Protein AF-A0A3B3QKC6-F1 (afdb_monomer_lite)

Secondary structure (DSSP, 8-state):
-HHHHHTTTS-HHHHHHHHHHH--S----TTSHHHHHHHHHHHHHS-S---------S--------HHHHHHHHHHHS---TTPPPPPHHHHHHHHHHHHHHHHHHHHHHHHHHHHHHHHHT--SSPPPHHHHHHHHHHTT--SSPPPHHHHHHH---SS-THHHHT-HHHHHHHHT---TTEEEEEETTTEEEEEESS--

Foldseek 3Di:
DVLCVLCVPPDPVLSVLLCVQPDPPPDCPVPCNVVNVVSVVVSVVPPDDDDDDDDDDDDPPPPPQPLVNLLVQLCVVFPQDLLGDRDDQVVLCVRRNPVNSVVSVVVSLVVNLVVNLVVLLPDAQDQDDLVRSVVVCVVSVDPPSHHDSVVSSVPHDHPDDPVCVCVPPVVVCCVVPVPVPQWDWDQDPPPGIDIHGNDDD

pLDDT: mean 76.3, std 16.09, range [30.81, 93.69]

Sequence (201 aa):
QAFETATRHLSHMDRSVVADYLSPSTSTKSGNVIRARMLLSLIAGESSGSGEPAPRTSGAECPQMDERAAYDLFIKSFPVAINGRCPGKLVRTELVGIAYERLCYDHWRSDQKTLRMKHVIHFGRRLPTEHRVHAWMEKEGWTSNCPDVQQILRQWRPSGSVDTAVDCSVIKKLLQYQRWMGLIIVEIEGKGRGVKTTRKF

Radius of gyration: 32.41 Å; chains: 1; bounding box: 74×48×94 Å

Structure (mmCIF, N/CA/C/O backbone):
data_AF-A0A3B3QKC6-F1
#
_entry.id   AF-A0A3B3QKC6-F1
#
loop_
_atom_site.group_PDB
_atom_site.id
_atom_site.type_symbol
_atom_site.label_atom_id
_atom_site.label_alt_id
_atom_site.label_comp_id
_atom_site.label_asym_id
_atom_site.label_entity_id
_atom_site.label_seq_id
_atom_site.pdbx_PDB_ins_code
_atom_site.Cartn_x
_atom_site.Cartn_y
_atom_site.Cartn_z
_atom_site.occupancy
_atom_site.B_iso_or_equiv
_atom_site.auth_seq_id
_atom_site.auth_comp_id
_atom_site.auth_asym_id
_atom_site.auth_atom_id
_atom_site.pdbx_PDB_model_num
ATOM 1 N N . GLN A 1 1 ? 14.202 -23.143 -43.280 1.00 46.81 1 GLN A N 1
ATOM 2 C CA . GLN A 1 1 ? 15.117 -22.162 -43.907 1.00 46.81 1 GLN A CA 1
ATOM 3 C C . GLN A 1 1 ? 14.771 -20.699 -43.597 1.00 46.81 1 GLN A C 1
ATOM 5 O O . GLN A 1 1 ? 15.699 -19.945 -43.359 1.00 46.81 1 GLN A O 1
ATOM 10 N N . ALA A 1 2 ? 13.498 -20.276 -43.512 1.00 56.47 2 ALA A N 1
ATOM 11 C CA . ALA A 1 2 ? 13.161 -18.876 -43.182 1.00 56.47 2 ALA A CA 1
ATOM 12 C C . ALA A 1 2 ? 13.575 -18.432 -41.756 1.00 56.47 2 ALA A C 1
ATOM 14 O O . ALA A 1 2 ? 14.089 -17.332 -41.578 1.00 56.47 2 ALA A O 1
ATOM 15 N N . PHE A 1 3 ? 13.423 -19.309 -40.754 1.00 58.56 3 PHE A N 1
ATOM 16 C CA . PHE A 1 3 ? 13.780 -19.020 -39.356 1.00 58.56 3 PHE A CA 1
ATOM 17 C C . PHE A 1 3 ? 15.283 -18.769 -39.146 1.00 58.56 3 PHE A C 1
ATOM 19 O O . PHE A 1 3 ? 15.665 -17.862 -38.414 1.00 58.56 3 PHE A O 1
ATOM 26 N N . GLU A 1 4 ? 16.149 -19.533 -39.820 1.00 59.38 4 GLU A N 1
ATOM 27 C CA . GLU A 1 4 ? 17.605 -19.376 -39.699 1.00 59.38 4 GLU A CA 1
ATOM 28 C C . GLU A 1 4 ? 18.114 -18.075 -40.318 1.00 59.38 4 GLU A C 1
ATOM 30 O O . GLU A 1 4 ? 19.067 -17.498 -39.807 1.00 59.38 4 GLU A O 1
ATOM 35 N N . THR A 1 5 ? 17.481 -17.589 -41.390 1.00 58.91 5 THR A N 1
ATOM 36 C CA . THR A 1 5 ? 17.822 -16.298 -42.007 1.00 58.91 5 THR A CA 1
ATOM 37 C C . THR A 1 5 ? 17.364 -15.128 -41.137 1.00 58.91 5 THR A C 1
ATOM 39 O O . THR A 1 5 ? 18.120 -14.178 -40.953 1.00 58.91 5 THR A O 1
ATOM 42 N N . ALA A 1 6 ? 16.170 -15.228 -40.547 1.00 59.16 6 ALA A N 1
ATOM 43 C CA . ALA A 1 6 ? 15.557 -14.174 -39.739 1.00 59.16 6 ALA A CA 1
ATOM 44 C C . ALA A 1 6 ? 16.152 -14.037 -38.323 1.00 59.16 6 ALA A C 1
ATOM 46 O O . ALA A 1 6 ? 15.877 -13.067 -37.632 1.00 59.16 6 ALA A O 1
ATOM 47 N N . THR A 1 7 ? 16.966 -14.999 -37.876 1.00 62.59 7 THR A N 1
ATOM 48 C CA . THR A 1 7 ? 17.533 -15.039 -36.514 1.00 62.59 7 THR A CA 1
ATOM 49 C C . THR A 1 7 ? 19.062 -14.939 -36.491 1.00 62.59 7 THR A C 1
ATOM 51 O O . THR A 1 7 ? 19.681 -15.123 -35.440 1.00 62.59 7 THR A O 1
ATOM 54 N N . ARG A 1 8 ? 19.708 -14.633 -37.630 1.00 65.94 8 ARG A N 1
ATOM 55 C CA . ARG A 1 8 ? 21.181 -14.538 -37.729 1.00 65.94 8 ARG A CA 1
ATOM 56 C C . ARG A 1 8 ? 21.782 -13.491 -36.792 1.00 65.94 8 ARG A C 1
ATOM 58 O O . ARG A 1 8 ? 22.882 -13.710 -36.292 1.00 65.94 8 ARG A O 1
ATOM 65 N N . HIS A 1 9 ? 21.059 -12.399 -36.548 1.00 66.94 9 HIS A N 1
ATOM 66 C CA . HIS A 1 9 ? 21.466 -11.309 -35.657 1.00 66.94 9 HIS A CA 1
ATOM 67 C C . HIS A 1 9 ? 21.284 -11.647 -34.163 1.00 66.94 9 HIS A C 1
ATOM 69 O O . HIS A 1 9 ? 21.818 -10.946 -33.308 1.00 66.94 9 HIS A O 1
ATOM 75 N N . LEU A 1 10 ? 20.565 -12.727 -33.828 1.00 75.25 10 LEU A N 1
ATOM 76 C CA . LEU A 1 10 ? 20.353 -13.164 -32.447 1.00 75.25 10 LEU A CA 1
ATOM 77 C C . LEU A 1 10 ? 21.497 -14.048 -31.944 1.00 75.25 10 LEU A C 1
ATOM 79 O O . LEU A 1 10 ? 22.089 -14.831 -32.699 1.00 75.25 10 LEU A O 1
ATOM 83 N N . SER A 1 11 ? 21.767 -13.977 -30.638 1.00 79.19 11 SER A N 1
ATOM 84 C CA . SER A 1 11 ? 22.729 -14.860 -29.974 1.00 79.19 11 SER A CA 1
ATOM 85 C C . SER A 1 11 ? 22.273 -16.325 -30.031 1.00 79.19 11 SER A C 1
ATOM 87 O O . SER A 1 11 ? 21.082 -16.619 -30.145 1.00 79.19 11 SER A O 1
ATOM 89 N N . HIS A 1 12 ? 23.212 -17.271 -29.920 1.00 73.69 12 HIS A N 1
ATOM 90 C CA . HIS A 1 12 ? 22.884 -18.705 -29.882 1.00 73.69 12 HIS A CA 1
ATOM 91 C C . HIS A 1 12 ? 21.889 -19.039 -28.753 1.00 73.69 12 HIS A C 1
ATOM 93 O O . HIS A 1 12 ? 21.007 -19.880 -28.921 1.00 73.69 12 HIS A O 1
ATOM 99 N N . MET A 1 13 ? 21.987 -18.338 -27.618 1.00 75.69 13 MET A N 1
ATOM 100 C CA . MET A 1 13 ? 21.064 -18.497 -26.492 1.00 75.69 13 MET A CA 1
ATOM 101 C C . MET A 1 13 ? 19.656 -17.987 -26.822 1.00 75.69 13 MET A C 1
ATOM 103 O O . MET A 1 13 ? 18.681 -18.669 -26.523 1.00 75.69 13 MET A O 1
ATOM 107 N N . ASP A 1 14 ? 19.532 -16.832 -27.477 1.00 75.94 14 ASP A N 1
ATOM 108 C CA . ASP A 1 14 ? 18.232 -16.264 -27.866 1.00 75.94 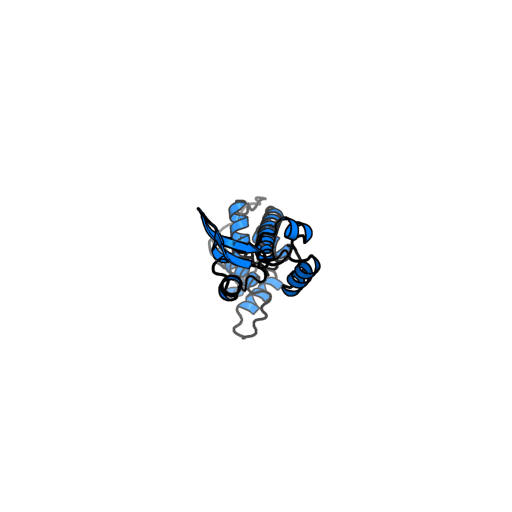14 ASP A CA 1
ATOM 109 C C . ASP A 1 14 ? 17.536 -17.101 -28.942 1.00 75.94 14 ASP A C 1
ATOM 111 O O . ASP A 1 14 ? 16.326 -17.317 -28.876 1.00 75.94 14 ASP A O 1
ATOM 115 N N . ARG A 1 15 ? 18.304 -17.658 -29.886 1.00 77.94 15 ARG A N 1
ATOM 116 C CA . ARG A 1 15 ? 17.783 -18.611 -30.876 1.00 77.94 15 ARG A CA 1
ATOM 117 C C . ARG A 1 15 ? 17.224 -19.865 -30.219 1.00 77.94 15 ARG A C 1
ATOM 119 O O . ARG A 1 15 ? 16.139 -20.296 -30.595 1.00 77.94 15 ARG A O 1
ATOM 126 N N . SER A 1 16 ? 17.920 -20.405 -29.216 1.00 78.00 16 SER A N 1
ATOM 127 C CA . SER A 1 16 ? 17.435 -21.548 -28.432 1.00 78.00 16 SER A CA 1
ATOM 128 C C . SER A 1 16 ? 16.136 -21.212 -27.699 1.00 78.00 16 SER A C 1
ATOM 130 O O . SER A 1 16 ? 15.202 -22.001 -27.732 1.00 78.00 16 SER A O 1
ATOM 132 N N . VAL A 1 17 ? 16.038 -20.022 -27.097 1.00 79.75 17 VAL A N 1
ATOM 133 C CA . VAL A 1 17 ? 14.831 -19.577 -26.377 1.00 79.75 17 VAL A CA 1
ATOM 134 C C . VAL A 1 17 ? 13.621 -19.456 -27.307 1.00 79.75 17 VAL A C 1
ATOM 136 O O . VAL A 1 17 ? 12.519 -19.855 -26.934 1.00 79.75 17 VAL A O 1
ATOM 139 N N . VAL A 1 18 ? 13.807 -18.925 -28.517 1.00 76.88 18 VAL A N 1
ATOM 140 C CA . VAL A 1 18 ? 12.725 -18.821 -29.508 1.00 76.88 18 VAL A CA 1
ATOM 141 C C . VAL A 1 18 ? 12.376 -20.193 -30.094 1.00 76.88 18 VAL A C 1
ATOM 143 O O . VAL A 1 18 ? 11.198 -20.496 -30.261 1.00 76.88 18 VAL A O 1
ATOM 146 N N . ALA A 1 19 ? 13.365 -21.049 -30.358 1.00 76.31 19 ALA A N 1
ATOM 147 C CA . ALA A 1 19 ? 13.142 -22.402 -30.868 1.00 76.31 19 ALA A CA 1
ATOM 148 C C . ALA A 1 19 ? 12.393 -23.290 -29.860 1.00 76.31 19 ALA A C 1
ATOM 150 O O . ALA A 1 19 ? 11.457 -23.994 -30.241 1.00 76.31 19 ALA A O 1
ATOM 151 N N . ASP A 1 20 ? 12.743 -23.205 -28.575 1.00 76.12 20 ASP A N 1
ATOM 152 C CA . ASP A 1 20 ? 12.049 -23.908 -27.491 1.00 76.12 20 ASP A CA 1
ATOM 153 C C . ASP A 1 20 ? 10.598 -23.422 -27.347 1.00 76.12 20 ASP A C 1
ATOM 155 O O . ASP A 1 20 ? 9.706 -24.214 -27.055 1.00 76.12 20 ASP A O 1
ATOM 159 N N . TYR A 1 21 ? 10.346 -22.130 -27.586 1.00 77.12 21 TYR A N 1
ATOM 160 C CA . TYR A 1 21 ? 9.004 -21.543 -27.548 1.00 77.12 21 TYR A CA 1
ATOM 161 C C . TYR A 1 21 ? 8.129 -21.933 -28.751 1.00 77.12 21 TYR A C 1
ATOM 163 O O . TYR A 1 21 ? 6.916 -22.068 -28.603 1.00 77.12 21 TYR A O 1
ATOM 171 N N . LEU A 1 22 ? 8.724 -22.116 -29.934 1.00 75.62 22 LEU A N 1
ATOM 172 C CA . LEU A 1 22 ? 8.020 -22.489 -31.169 1.00 75.62 22 LEU A CA 1
ATOM 173 C C . LEU A 1 22 ? 7.895 -24.008 -31.376 1.00 75.62 22 LEU A C 1
ATOM 175 O O . LEU A 1 22 ? 7.186 -24.445 -32.285 1.00 75.62 22 LEU A O 1
ATOM 179 N N . SER A 1 23 ? 8.586 -24.818 -30.572 1.00 75.38 23 SER A N 1
ATOM 180 C CA . SER A 1 23 ? 8.553 -26.274 -30.700 1.00 75.38 23 SER A CA 1
ATOM 181 C C . SER A 1 23 ? 7.195 -26.840 -30.241 1.00 75.38 23 SER A C 1
ATOM 183 O O . SER A 1 23 ? 6.754 -26.526 -29.137 1.00 75.38 23 SER A O 1
ATOM 185 N N . PRO A 1 24 ? 6.537 -27.725 -31.021 1.00 59.44 24 PRO A N 1
ATOM 186 C CA . PRO A 1 24 ? 5.220 -28.284 -30.678 1.00 59.44 24 PRO A CA 1
ATOM 187 C C . PRO A 1 24 ? 5.221 -29.230 -29.465 1.00 59.44 24 PRO A C 1
ATOM 189 O O . PRO A 1 24 ? 4.163 -29.683 -29.029 1.00 59.44 24 PRO A O 1
ATOM 192 N N . SER A 1 25 ? 6.397 -29.570 -28.932 1.00 55.06 25 SER A N 1
ATOM 193 C CA . SER A 1 25 ? 6.540 -30.465 -27.789 1.00 55.06 25 SER A CA 1
ATOM 194 C C . SER A 1 25 ? 6.087 -29.762 -26.512 1.00 55.06 25 SER A C 1
ATOM 196 O O . SER A 1 25 ? 6.752 -28.866 -25.999 1.00 55.06 25 SER A O 1
ATOM 198 N N . THR A 1 26 ? 4.946 -30.200 -25.988 1.00 47.69 26 THR A N 1
ATOM 199 C CA . THR A 1 26 ? 4.253 -29.724 -24.784 1.00 47.69 26 THR A CA 1
ATOM 200 C C . THR A 1 26 ? 5.051 -29.947 -23.492 1.00 47.69 26 THR A C 1
ATOM 202 O O . THR A 1 26 ? 4.650 -30.701 -22.607 1.00 47.69 26 THR A O 1
ATOM 205 N N . SER A 1 27 ? 6.184 -29.271 -23.345 1.00 45.00 27 SER A N 1
ATOM 206 C CA . SER A 1 27 ? 6.828 -29.053 -22.056 1.00 45.00 27 SER A CA 1
ATOM 207 C C . SER A 1 27 ? 7.093 -27.564 -21.928 1.00 45.00 27 SER A C 1
ATOM 209 O O . SER A 1 27 ? 8.168 -27.063 -22.246 1.00 45.00 27 SER A O 1
ATOM 211 N N . THR A 1 28 ? 6.066 -26.833 -21.498 1.00 53.38 28 THR A N 1
ATOM 212 C CA . THR A 1 28 ? 6.173 -25.443 -21.056 1.00 53.38 28 THR A CA 1
ATOM 213 C C . THR A 1 28 ? 7.177 -25.352 -19.908 1.00 53.38 28 THR A C 1
ATOM 215 O O . THR A 1 28 ? 6.807 -25.334 -18.735 1.00 53.38 28 THR A O 1
ATOM 218 N N . LYS A 1 29 ? 8.469 -25.253 -20.234 1.00 54.09 29 LYS A N 1
ATOM 219 C CA . LYS A 1 29 ? 9.475 -24.664 -19.354 1.00 54.09 29 LYS A CA 1
ATOM 220 C C . LYS A 1 29 ? 9.160 -23.172 -19.302 1.00 54.09 29 LYS A C 1
ATOM 222 O O . LYS A 1 29 ? 9.658 -22.373 -20.088 1.00 54.09 29 LYS A O 1
ATOM 227 N N . SER A 1 30 ? 8.252 -22.816 -18.401 1.00 52.34 30 SER A N 1
ATOM 228 C CA . SER A 1 30 ? 7.583 -21.516 -18.267 1.00 52.34 30 SER A CA 1
ATOM 229 C C . SER A 1 30 ? 8.496 -20.336 -17.893 1.00 52.34 30 SER A C 1
ATOM 231 O O . SER A 1 30 ? 8.006 -19.315 -17.420 1.00 52.34 30 SER A O 1
ATOM 233 N N . GLY A 1 31 ? 9.815 -20.452 -18.060 1.00 55.31 31 GLY A N 1
ATOM 234 C CA . GLY A 1 31 ? 10.772 -19.431 -17.634 1.00 55.31 31 GLY A CA 1
ATOM 235 C C . GLY A 1 31 ? 10.907 -18.257 -18.603 1.00 55.31 31 GLY A C 1
ATOM 236 O O . GLY A 1 31 ? 11.128 -17.136 -18.161 1.00 55.31 31 GLY A O 1
ATOM 237 N N . ASN A 1 32 ? 10.745 -18.487 -19.912 1.00 67.12 32 ASN A N 1
ATOM 238 C CA . ASN A 1 32 ? 11.228 -17.540 -20.929 1.00 67.12 32 ASN A CA 1
ATOM 239 C C . ASN A 1 32 ? 10.183 -17.119 -21.974 1.00 67.12 32 ASN A C 1
ATOM 241 O O . ASN A 1 32 ? 10.541 -16.533 -22.991 1.00 67.12 32 ASN A O 1
ATOM 245 N N . VAL A 1 33 ? 8.892 -17.364 -21.730 1.00 71.94 33 VAL A N 1
ATOM 246 C CA . VAL A 1 33 ? 7.800 -17.043 -22.676 1.00 71.94 33 VAL A CA 1
ATOM 247 C C . VAL A 1 33 ? 7.775 -15.558 -23.054 1.00 71.94 33 VAL A C 1
ATOM 249 O O . VAL A 1 33 ? 7.582 -15.210 -24.216 1.00 71.94 33 VAL A O 1
ATOM 252 N N . ILE A 1 34 ? 8.016 -14.674 -22.083 1.00 68.44 34 ILE A N 1
ATOM 253 C CA . ILE A 1 34 ? 8.034 -13.222 -22.309 1.00 68.44 34 ILE A CA 1
ATOM 254 C C . ILE A 1 34 ? 9.229 -12.834 -23.192 1.00 68.44 34 ILE A C 1
ATOM 256 O O . ILE A 1 34 ? 9.057 -12.113 -24.172 1.00 68.44 34 ILE A O 1
ATOM 260 N N . ARG A 1 35 ? 10.416 -13.388 -22.906 1.00 72.25 35 ARG A N 1
ATOM 261 C CA . ARG A 1 35 ? 11.636 -13.172 -23.699 1.00 72.25 35 ARG A CA 1
ATOM 262 C C . ARG A 1 35 ? 11.474 -13.680 -25.133 1.00 72.25 35 ARG A C 1
ATOM 264 O O . ARG A 1 35 ? 11.789 -12.957 -26.070 1.00 72.25 35 ARG A O 1
ATOM 271 N N . ALA A 1 36 ? 10.914 -14.876 -25.316 1.00 76.12 36 ALA A N 1
ATOM 272 C CA . ALA A 1 36 ? 10.641 -15.432 -26.639 1.00 76.12 36 ALA A CA 1
ATOM 273 C C . ALA A 1 36 ? 9.648 -14.570 -27.438 1.00 76.12 36 ALA A C 1
ATOM 275 O O . ALA A 1 36 ? 9.869 -14.304 -28.617 1.00 76.12 36 ALA A O 1
ATOM 276 N N . ARG A 1 37 ? 8.590 -14.063 -26.791 1.00 74.75 37 ARG A N 1
ATOM 277 C CA . ARG A 1 37 ? 7.607 -13.177 -27.430 1.00 74.75 37 ARG A CA 1
ATOM 278 C C . ARG A 1 37 ? 8.209 -11.830 -27.846 1.00 74.75 37 ARG A C 1
ATOM 280 O O . ARG A 1 37 ? 7.886 -11.344 -28.927 1.00 74.75 37 ARG A O 1
ATOM 287 N N . MET A 1 38 ? 9.087 -11.246 -27.029 1.00 72.12 38 MET A N 1
ATOM 288 C CA . MET A 1 38 ? 9.803 -10.012 -27.382 1.00 72.12 38 MET A CA 1
ATOM 289 C C . MET A 1 38 ? 10.731 -10.226 -28.583 1.00 72.12 38 MET A C 1
ATOM 291 O O . MET A 1 38 ? 10.683 -9.447 -29.534 1.00 72.12 38 MET A O 1
ATOM 295 N N . LEU A 1 39 ? 11.497 -11.320 -28.592 1.00 78.06 39 LEU A N 1
ATOM 296 C CA . LEU A 1 39 ? 12.388 -11.672 -29.702 1.00 78.06 39 LEU A CA 1
ATOM 297 C C . LEU A 1 39 ? 11.622 -11.902 -31.013 1.00 78.06 39 LEU A C 1
ATOM 299 O O . LEU A 1 39 ? 12.049 -11.437 -32.063 1.00 78.06 39 LEU A O 1
ATOM 303 N N . LEU A 1 40 ? 10.453 -12.545 -30.959 1.00 79.06 40 LEU A N 1
ATOM 304 C CA . LEU A 1 40 ? 9.592 -12.709 -32.134 1.00 79.06 40 LEU A CA 1
ATOM 305 C C . LEU A 1 40 ? 9.056 -11.376 -32.668 1.00 79.06 40 LEU A C 1
ATOM 307 O O . LEU A 1 40 ? 8.955 -11.214 -33.881 1.00 79.06 40 LEU A O 1
ATOM 311 N N . SER A 1 41 ? 8.744 -10.414 -31.793 1.00 75.56 41 SER A N 1
ATOM 312 C CA . SER A 1 41 ? 8.317 -9.075 -32.225 1.00 75.56 41 SER A CA 1
ATOM 313 C C . SER A 1 41 ? 9.445 -8.279 -32.886 1.00 75.56 41 SER A C 1
ATOM 315 O O . SER A 1 41 ? 9.193 -7.565 -33.853 1.00 75.56 41 SER A O 1
ATOM 317 N N . LEU A 1 42 ? 10.684 -8.462 -32.415 1.00 75.62 42 LEU A N 1
ATOM 318 C CA . LEU A 1 42 ? 11.876 -7.854 -33.001 1.00 75.62 42 LEU A CA 1
ATOM 319 C C . LEU A 1 42 ? 12.126 -8.403 -34.413 1.00 75.62 42 LEU A C 1
ATOM 321 O O . LEU A 1 42 ? 12.236 -7.633 -35.361 1.00 75.62 42 LEU A O 1
ATOM 325 N N . ILE A 1 43 ? 12.095 -9.731 -34.568 1.00 76.00 43 ILE A N 1
ATOM 326 C CA . ILE A 1 43 ? 12.253 -10.398 -35.871 1.00 76.00 43 ILE A CA 1
ATOM 327 C C . ILE A 1 43 ? 11.137 -9.989 -36.846 1.00 76.00 43 ILE A C 1
ATOM 329 O O . ILE A 1 43 ? 11.389 -9.776 -38.029 1.00 76.00 43 ILE A O 1
ATOM 333 N N . ALA A 1 44 ? 9.896 -9.867 -36.364 1.00 71.38 44 ALA A N 1
ATOM 334 C CA . ALA A 1 44 ? 8.765 -9.445 -37.189 1.00 71.38 44 ALA A CA 1
ATOM 335 C C . ALA A 1 44 ? 8.875 -7.978 -37.651 1.00 71.38 44 ALA A C 1
ATOM 337 O O . ALA A 1 44 ? 8.365 -7.642 -38.718 1.00 71.38 44 ALA A O 1
ATOM 338 N N . GLY A 1 45 ? 9.550 -7.121 -36.876 1.00 59.53 45 GLY A N 1
ATOM 339 C CA . GLY A 1 45 ? 9.802 -5.720 -37.220 1.00 59.53 45 GLY A CA 1
ATOM 340 C C . GLY A 1 45 ? 10.906 -5.512 -38.264 1.00 59.53 45 GLY A C 1
ATOM 341 O O . GLY A 1 45 ? 10.862 -4.527 -38.994 1.00 59.53 45 GLY A O 1
ATOM 342 N N . GLU A 1 46 ? 11.857 -6.443 -38.391 1.00 54.00 46 GLU A N 1
ATOM 343 C CA . GLU A 1 46 ? 12.965 -6.357 -39.361 1.00 54.00 46 GLU A CA 1
ATOM 344 C C . GLU A 1 46 ? 12.582 -6.779 -40.795 1.00 54.00 46 GLU A C 1
ATOM 346 O O . GLU A 1 46 ? 13.365 -6.610 -41.729 1.00 54.00 46 GLU A O 1
ATOM 351 N N . SER A 1 47 ? 11.363 -7.282 -41.020 1.00 46.84 47 SER A N 1
ATOM 352 C CA . SER A 1 47 ? 10.877 -7.695 -42.348 1.00 46.84 47 SER A CA 1
ATOM 353 C C . SER A 1 47 ? 10.338 -6.529 -43.199 1.00 46.84 47 SER A C 1
ATOM 355 O O . SER A 1 47 ? 9.325 -6.676 -43.885 1.00 46.84 47 SER A O 1
ATOM 357 N N . SER A 1 48 ? 11.015 -5.380 -43.183 1.00 42.34 48 SER A N 1
ATOM 358 C CA . SER A 1 48 ? 10.788 -4.272 -44.119 1.00 42.34 48 SER A CA 1
ATOM 359 C C . SER A 1 48 ? 12.119 -3.652 -44.540 1.00 42.34 48 SER A C 1
ATOM 361 O O . SER A 1 48 ? 12.732 -2.915 -43.778 1.00 42.34 48 SER A O 1
ATOM 363 N N . GLY A 1 49 ? 12.516 -3.909 -45.791 1.00 36.66 49 GLY A N 1
ATOM 364 C CA . GLY A 1 49 ? 13.438 -3.045 -46.536 1.00 36.66 49 GLY A CA 1
ATOM 365 C C . GLY A 1 49 ? 14.787 -3.665 -46.895 1.00 36.66 49 GLY A C 1
ATOM 366 O O . GLY A 1 49 ? 15.748 -3.594 -46.139 1.00 36.66 49 GLY A O 1
ATOM 367 N N . SER A 1 50 ? 14.875 -4.214 -48.106 1.00 42.91 50 SER A N 1
ATOM 368 C CA . SER A 1 50 ? 16.129 -4.500 -48.805 1.00 42.91 50 SER A CA 1
ATOM 369 C C . SER A 1 50 ? 16.750 -3.224 -49.396 1.00 42.91 50 SER A C 1
ATOM 371 O O . SER A 1 50 ? 16.038 -2.500 -50.091 1.00 42.91 50 SER A O 1
ATOM 373 N N . GLY A 1 51 ? 18.070 -3.038 -49.265 1.00 35.75 51 GLY A N 1
ATOM 374 C CA . GLY A 1 51 ? 18.878 -2.311 -50.261 1.00 35.75 51 GLY A CA 1
ATOM 375 C C . GLY A 1 51 ? 19.829 -1.214 -49.753 1.00 35.75 51 GLY A C 1
ATOM 376 O O . GLY A 1 51 ? 19.383 -0.140 -49.382 1.00 35.75 51 GLY A O 1
ATOM 377 N N . GLU A 1 52 ? 21.129 -1.498 -49.907 1.00 30.81 52 GLU A N 1
ATOM 378 C CA . GLU A 1 52 ? 22.325 -0.622 -49.956 1.00 30.81 52 GLU A CA 1
ATOM 379 C C . GLU A 1 52 ? 23.025 -0.087 -48.677 1.00 30.81 52 GLU A C 1
ATOM 381 O O . GLU A 1 52 ? 22.367 0.260 -47.697 1.00 30.81 52 GLU A O 1
ATOM 386 N N . PRO A 1 53 ? 24.387 -0.006 -48.671 1.00 52.50 53 PRO A N 1
ATOM 387 C CA . PRO A 1 53 ? 25.181 0.321 -47.485 1.00 52.50 53 PRO A CA 1
ATOM 388 C C . PRO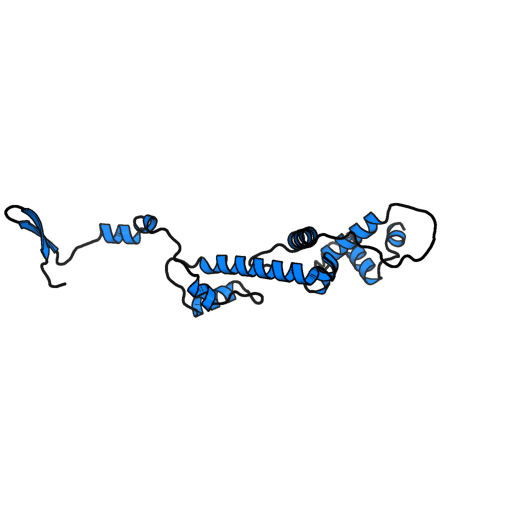 A 1 53 ? 25.952 1.656 -47.595 1.00 52.50 53 PRO A C 1
ATOM 390 O O . PRO A 1 53 ? 26.838 1.789 -48.434 1.00 52.50 53 PRO A O 1
ATOM 393 N N . ALA A 1 54 ? 25.728 2.603 -46.677 1.00 36.06 54 ALA A N 1
ATOM 394 C CA . ALA A 1 54 ? 26.681 3.673 -46.323 1.00 36.06 54 ALA A CA 1
ATOM 395 C C . ALA A 1 54 ? 26.224 4.425 -45.051 1.00 36.06 54 ALA A C 1
ATOM 397 O O . ALA A 1 54 ? 25.076 4.296 -44.639 1.00 36.06 54 ALA A O 1
ATOM 398 N N . PRO A 1 55 ? 27.070 5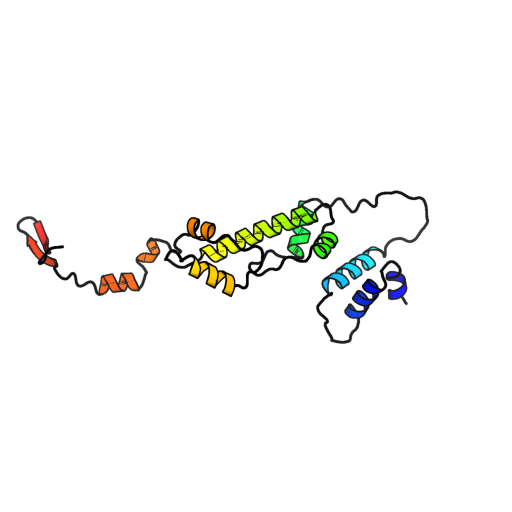.301 -44.487 1.00 37.84 55 PRO A N 1
ATOM 399 C CA . PRO A 1 55 ? 28.165 5.033 -43.571 1.00 37.84 55 PRO A CA 1
ATOM 400 C C . PRO A 1 55 ? 27.745 5.238 -42.102 1.00 37.84 55 PRO A C 1
ATOM 402 O O . PRO A 1 55 ? 26.696 5.778 -41.785 1.00 37.84 55 PRO A O 1
ATOM 405 N N . ARG A 1 56 ? 28.618 4.789 -41.199 1.00 49.44 56 ARG A N 1
ATOM 406 C CA . ARG A 1 56 ? 28.514 4.852 -39.734 1.00 49.44 56 ARG A CA 1
ATOM 407 C C . ARG A 1 56 ? 27.911 6.172 -39.219 1.00 49.44 56 ARG A C 1
ATOM 409 O O . ARG A 1 56 ? 28.619 7.171 -39.132 1.00 49.44 56 ARG A O 1
ATOM 416 N N . THR A 1 57 ? 26.668 6.115 -38.750 1.00 32.47 57 THR A N 1
ATOM 417 C CA . THR A 1 57 ? 26.114 7.099 -37.817 1.00 32.47 57 THR A CA 1
ATOM 418 C C . THR A 1 57 ? 26.025 6.438 -36.450 1.00 32.47 57 THR A C 1
ATOM 420 O O . THR A 1 57 ? 25.214 5.551 -36.193 1.00 32.47 57 THR A O 1
ATOM 423 N N . SER A 1 58 ? 26.943 6.835 -35.579 1.00 47.31 58 SER A N 1
ATOM 424 C CA . SER A 1 58 ? 26.807 6.714 -34.135 1.00 47.31 58 SER A CA 1
ATOM 425 C C . SER A 1 58 ? 25.461 7.288 -33.694 1.00 47.31 58 SER A C 1
ATOM 427 O O . SER A 1 58 ? 25.173 8.443 -33.996 1.00 47.31 58 SER A O 1
ATOM 429 N N . GLY A 1 59 ? 24.690 6.489 -32.958 1.00 38.69 59 GLY A N 1
ATOM 430 C CA . GLY A 1 59 ? 23.416 6.895 -32.371 1.00 38.69 59 GLY A CA 1
ATOM 431 C C . GLY A 1 59 ? 22.225 6.304 -33.111 1.00 38.69 59 GLY A C 1
ATOM 432 O O . GLY A 1 59 ? 21.506 7.016 -33.800 1.00 38.69 59 GLY A O 1
ATOM 433 N N . ALA A 1 60 ? 21.980 5.004 -32.924 1.00 37.16 60 ALA A N 1
ATOM 434 C CA . ALA A 1 60 ? 20.612 4.516 -32.998 1.00 37.16 60 ALA A CA 1
ATOM 435 C C . ALA A 1 60 ? 19.856 5.206 -31.856 1.00 37.16 60 ALA A C 1
ATOM 437 O O . ALA A 1 60 ? 19.904 4.764 -30.707 1.00 37.16 60 ALA A O 1
ATOM 438 N N . GLU A 1 61 ? 19.251 6.353 -32.152 1.00 38.88 61 GLU A N 1
ATOM 439 C CA . GLU A 1 61 ? 18.214 6.925 -31.313 1.00 38.88 61 GLU A CA 1
ATOM 440 C C . GLU A 1 61 ? 17.089 5.893 -31.282 1.00 38.88 61 GLU A C 1
ATOM 442 O O . GLU A 1 61 ? 16.255 5.809 -32.184 1.00 38.88 61 GLU A O 1
ATOM 447 N N . CYS A 1 62 ? 17.103 5.047 -30.246 1.00 40.16 62 CYS A N 1
ATOM 448 C CA . CYS A 1 62 ? 15.893 4.381 -29.793 1.00 40.16 62 CYS A CA 1
ATOM 449 C C . CYS A 1 62 ? 14.800 5.456 -29.770 1.00 40.16 62 CYS A C 1
ATOM 451 O O . CYS A 1 62 ? 15.086 6.541 -29.250 1.00 40.16 62 CYS A O 1
ATOM 453 N N . PRO A 1 63 ? 13.600 5.195 -30.328 1.00 49.62 63 PRO A N 1
ATOM 454 C CA . PRO A 1 63 ? 12.532 6.185 -30.353 1.00 49.62 63 PRO A CA 1
ATOM 455 C C . PRO A 1 63 ? 12.439 6.764 -28.952 1.00 49.62 63 PRO A C 1
ATOM 457 O O . PRO A 1 63 ? 12.308 5.975 -28.014 1.00 49.62 63 PRO A O 1
ATOM 460 N N . GLN A 1 64 ? 12.646 8.081 -28.811 1.00 59.97 64 GLN A N 1
ATOM 461 C CA . GLN A 1 64 ? 12.709 8.732 -27.507 1.00 59.97 64 GLN A CA 1
ATOM 462 C C . GLN A 1 64 ? 11.411 8.417 -26.774 1.00 59.97 64 GLN A C 1
ATOM 464 O O . GLN A 1 64 ? 10.358 8.993 -27.040 1.00 59.97 64 GLN A O 1
ATOM 469 N N . MET A 1 65 ? 11.474 7.398 -25.927 1.00 71.69 65 MET A N 1
ATOM 470 C CA . MET A 1 65 ? 10.332 6.914 -25.195 1.00 71.69 65 MET A CA 1
ATOM 471 C C . MET A 1 65 ? 10.094 7.948 -24.113 1.00 71.69 65 MET A C 1
ATOM 473 O O . MET A 1 65 ? 10.952 8.149 -23.259 1.00 71.69 65 MET A O 1
ATOM 477 N N . ASP A 1 66 ? 8.958 8.637 -24.174 1.00 85.88 66 ASP A N 1
ATOM 478 C CA . ASP A 1 66 ? 8.584 9.548 -23.100 1.00 85.88 66 ASP A CA 1
ATOM 479 C C . ASP A 1 66 ? 8.481 8.771 -21.777 1.00 85.88 66 ASP A C 1
ATOM 481 O O . ASP A 1 66 ? 8.121 7.590 -21.743 1.00 85.88 66 ASP A O 1
ATOM 485 N N . GLU A 1 67 ? 8.778 9.444 -20.673 1.00 86.00 67 GLU A N 1
ATOM 486 C CA . GLU A 1 67 ? 8.817 8.881 -19.326 1.00 86.00 67 GLU A CA 1
ATOM 487 C C . GLU A 1 67 ? 7.481 8.214 -18.955 1.00 86.00 67 GLU A C 1
ATOM 489 O O . GLU A 1 67 ? 7.441 7.126 -18.373 1.00 86.00 67 GLU A O 1
ATOM 494 N N . ARG A 1 68 ? 6.366 8.826 -19.377 1.00 88.19 68 ARG A N 1
ATOM 495 C CA . ARG A 1 68 ? 5.017 8.268 -19.209 1.00 88.19 68 ARG A CA 1
ATOM 496 C C . ARG A 1 68 ? 4.818 6.992 -20.012 1.00 88.19 68 ARG A C 1
ATOM 498 O O . ARG A 1 68 ? 4.305 6.014 -19.478 1.00 88.19 68 ARG A O 1
ATOM 505 N N . ALA A 1 69 ? 5.267 6.973 -21.265 1.00 89.38 69 ALA A N 1
ATOM 506 C CA . ALA A 1 69 ? 5.178 5.786 -22.106 1.00 89.38 69 ALA A CA 1
ATOM 507 C C . ALA A 1 69 ? 6.019 4.635 -21.528 1.00 89.38 69 ALA A C 1
ATOM 509 O O . ALA A 1 69 ? 5.574 3.484 -21.541 1.00 89.38 69 ALA A O 1
ATOM 510 N N . ALA A 1 70 ? 7.206 4.940 -20.988 1.00 89.38 70 ALA A N 1
ATOM 511 C CA . ALA A 1 70 ? 8.066 3.977 -20.301 1.00 89.38 70 ALA A CA 1
ATOM 512 C C . ALA A 1 70 ? 7.353 3.358 -19.097 1.00 89.38 70 ALA A C 1
ATOM 514 O O . ALA A 1 70 ? 7.314 2.131 -18.965 1.00 89.38 70 ALA A O 1
ATOM 515 N N . TYR A 1 71 ? 6.715 4.186 -18.267 1.00 90.00 71 TYR A N 1
ATOM 516 C CA . TYR A 1 71 ? 5.957 3.695 -17.123 1.00 90.00 71 TYR A CA 1
ATOM 517 C C . TYR A 1 71 ? 4.725 2.879 -17.535 1.00 90.00 71 TYR A C 1
ATOM 519 O O . TYR A 1 71 ? 4.496 1.800 -16.992 1.00 90.00 71 TYR A O 1
ATOM 527 N N . ASP A 1 72 ? 3.971 3.318 -18.543 1.00 92.44 72 ASP A N 1
ATOM 528 C CA . ASP A 1 72 ? 2.804 2.585 -19.042 1.00 92.44 72 ASP A CA 1
ATOM 529 C C . ASP A 1 72 ? 3.187 1.200 -19.585 1.00 92.44 72 ASP A C 1
ATOM 531 O O . ASP A 1 72 ? 2.502 0.207 -19.318 1.00 92.44 72 ASP A O 1
ATOM 535 N N . LEU A 1 73 ? 4.304 1.099 -20.314 1.00 90.94 73 LEU A N 1
ATOM 536 C CA . LEU A 1 73 ? 4.851 -0.182 -20.769 1.00 90.94 73 LEU A CA 1
ATOM 537 C C . LEU A 1 73 ? 5.289 -1.058 -19.589 1.00 90.94 73 LEU A C 1
ATOM 539 O O . LEU A 1 73 ? 5.030 -2.269 -19.579 1.00 90.94 73 LEU A O 1
ATOM 543 N N . PHE A 1 74 ? 5.922 -0.447 -18.586 1.00 91.50 74 PHE A N 1
ATOM 544 C CA . PHE A 1 74 ? 6.360 -1.119 -17.370 1.00 91.50 74 PHE A CA 1
ATOM 545 C C . PHE A 1 74 ? 5.180 -1.731 -16.613 1.00 91.50 74 PHE A C 1
ATOM 547 O O . PHE A 1 74 ? 5.226 -2.906 -16.262 1.00 91.50 74 PHE A O 1
ATOM 554 N N . ILE A 1 75 ? 4.097 -0.975 -16.423 1.00 92.00 75 ILE A N 1
ATOM 555 C CA . ILE A 1 75 ? 2.897 -1.417 -15.702 1.00 92.00 75 ILE A CA 1
ATOM 556 C C . ILE A 1 75 ? 2.103 -2.453 -16.498 1.00 92.00 75 ILE A C 1
ATOM 558 O O . ILE A 1 75 ? 1.599 -3.410 -15.910 1.00 92.00 75 ILE A O 1
ATOM 562 N N . LYS A 1 76 ? 2.030 -2.328 -17.830 1.00 90.62 76 LYS A N 1
ATOM 563 C CA . LYS A 1 76 ? 1.433 -3.364 -18.693 1.00 90.62 76 LYS A CA 1
ATOM 564 C C . LYS A 1 76 ? 2.165 -4.699 -18.579 1.00 90.62 76 LYS A C 1
ATOM 566 O O . LYS A 1 76 ? 1.522 -5.745 -18.586 1.00 90.62 76 LYS A O 1
ATOM 571 N N . SER A 1 77 ? 3.491 -4.661 -18.475 1.00 88.19 77 SER A N 1
ATOM 572 C CA . SER A 1 77 ? 4.322 -5.866 -18.360 1.00 88.19 77 SER A CA 1
ATOM 573 C C . SER A 1 77 ? 4.342 -6.417 -16.933 1.00 88.19 77 SER A C 1
ATOM 575 O O . SER A 1 77 ? 4.325 -7.630 -16.730 1.00 88.19 77 SER A O 1
ATOM 577 N N . PHE A 1 78 ? 4.344 -5.526 -15.939 1.00 88.12 78 PHE A N 1
ATOM 578 C CA . PHE A 1 78 ? 4.450 -5.842 -14.518 1.00 88.12 78 PHE A CA 1
ATOM 579 C C . PHE A 1 78 ? 3.419 -5.045 -13.708 1.00 88.12 78 PHE A C 1
ATOM 581 O O . PHE A 1 78 ? 3.757 -4.031 -13.089 1.00 88.12 78 PHE A O 1
ATOM 588 N N . PRO A 1 79 ? 2.158 -5.507 -13.665 1.00 8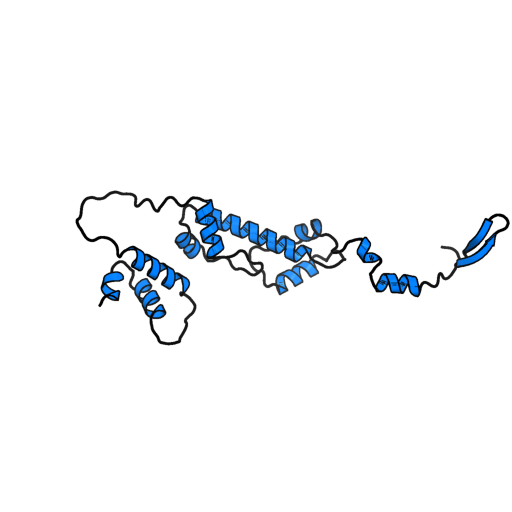9.44 79 PRO A N 1
ATOM 589 C CA . PRO A 1 79 ? 1.107 -4.811 -12.937 1.00 89.44 79 PRO A CA 1
ATOM 590 C C . PRO A 1 79 ? 1.439 -4.648 -11.451 1.00 89.44 79 PRO A C 1
ATOM 592 O O . PRO A 1 79 ? 1.983 -5.552 -10.807 1.00 89.44 79 PRO A O 1
ATOM 595 N N . VAL A 1 80 ? 1.074 -3.498 -10.881 1.00 91.56 80 VAL A N 1
ATOM 596 C CA . VAL A 1 80 ? 1.167 -3.272 -9.435 1.00 91.56 80 VAL A CA 1
ATOM 597 C C . VAL A 1 80 ? 0.096 -4.115 -8.746 1.00 91.56 80 VAL A C 1
ATOM 599 O O . VAL A 1 80 ? -1.093 -3.816 -8.806 1.00 91.56 80 VAL A O 1
ATOM 602 N N . ALA A 1 81 ? 0.529 -5.178 -8.075 1.00 89.38 81 ALA A N 1
ATOM 603 C CA . ALA A 1 81 ? -0.338 -6.064 -7.309 1.00 89.38 81 ALA A CA 1
ATOM 604 C C . ALA A 1 81 ? 0.143 -6.181 -5.860 1.00 89.38 81 ALA A C 1
ATOM 606 O O . ALA A 1 81 ? 1.342 -6.079 -5.579 1.00 89.38 81 ALA A O 1
ATOM 607 N N . ILE A 1 82 ? -0.789 -6.464 -4.943 1.00 88.56 82 ILE A N 1
ATOM 608 C CA . ILE A 1 82 ? -0.521 -6.640 -3.505 1.00 88.56 82 ILE A CA 1
ATOM 609 C C . ILE A 1 82 ? 0.579 -7.691 -3.291 1.00 88.56 82 ILE A C 1
ATOM 611 O O . ILE A 1 82 ? 1.575 -7.429 -2.617 1.00 88.56 82 ILE A O 1
ATOM 615 N N . ASN A 1 83 ? 0.455 -8.835 -3.963 1.00 86.38 83 ASN A N 1
ATOM 616 C CA . ASN A 1 83 ? 1.419 -9.939 -3.904 1.00 86.38 83 ASN A CA 1
ATOM 617 C C . ASN A 1 83 ? 2.347 -9.980 -5.131 1.00 86.38 83 ASN A C 1
ATOM 619 O O . ASN A 1 83 ? 3.038 -10.969 -5.367 1.00 86.38 83 ASN A O 1
ATOM 623 N N . GLY A 1 84 ? 2.374 -8.897 -5.918 1.00 83.12 84 GLY A N 1
ATOM 624 C CA . GLY A 1 84 ? 3.234 -8.776 -7.090 1.00 83.12 84 GLY A CA 1
ATOM 625 C C . GLY A 1 84 ? 4.708 -8.786 -6.698 1.00 83.12 84 GLY A C 1
ATOM 626 O O . GLY A 1 84 ? 5.117 -8.138 -5.732 1.00 83.12 84 GLY A O 1
ATOM 627 N N . ARG A 1 85 ? 5.529 -9.510 -7.456 1.00 81.56 85 ARG A N 1
ATOM 628 C CA . ARG A 1 85 ? 6.987 -9.428 -7.334 1.00 81.56 85 ARG A CA 1
ATOM 629 C C . ARG A 1 85 ? 7.518 -8.545 -8.443 1.00 81.56 85 ARG A C 1
ATOM 631 O O . ARG A 1 85 ? 7.132 -8.704 -9.597 1.00 81.56 85 ARG A O 1
ATOM 638 N N . CYS A 1 86 ? 8.412 -7.633 -8.081 1.00 77.38 86 CYS A N 1
ATOM 639 C CA . CYS A 1 86 ? 9.100 -6.843 -9.083 1.00 77.38 86 CYS A CA 1
ATOM 640 C C . CYS A 1 86 ? 10.063 -7.754 -9.868 1.00 77.38 86 CYS A C 1
ATOM 642 O O . CYS A 1 86 ? 10.790 -8.531 -9.237 1.00 77.38 86 CYS A O 1
ATOM 644 N N . PRO A 1 87 ? 10.105 -7.672 -11.207 1.00 80.62 87 PRO A N 1
ATOM 645 C CA . PRO A 1 87 ? 11.125 -8.349 -12.007 1.00 80.62 87 PRO A CA 1
ATOM 646 C C . PRO A 1 87 ? 12.538 -7.875 -11.641 1.00 80.62 87 PRO A C 1
ATOM 648 O O . PRO A 1 87 ? 12.732 -6.766 -11.138 1.00 80.62 87 PRO A O 1
ATOM 651 N N . GLY A 1 88 ? 13.541 -8.712 -11.912 1.00 86.75 88 GLY A N 1
ATOM 652 C CA . GLY A 1 88 ? 14.949 -8.379 -11.683 1.00 86.75 88 GLY A CA 1
ATOM 653 C C . GLY A 1 88 ? 15.432 -7.201 -12.539 1.00 86.75 88 GLY A C 1
ATOM 654 O O . GLY A 1 88 ? 14.870 -6.924 -13.596 1.00 86.75 88 GLY A O 1
ATOM 655 N N . LYS A 1 89 ? 16.502 -6.524 -12.097 1.00 89.25 89 LYS A N 1
ATOM 656 C CA . LYS A 1 89 ? 17.026 -5.299 -12.734 1.00 89.25 89 LYS A CA 1
ATOM 657 C C . LYS A 1 89 ? 17.270 -5.453 -14.238 1.00 89.25 89 LYS A C 1
ATOM 659 O O . LYS A 1 89 ? 16.849 -4.589 -14.991 1.00 89.25 89 LYS A O 1
ATOM 664 N N . LEU A 1 90 ? 17.882 -6.561 -14.663 1.00 89.25 90 LEU A N 1
ATOM 665 C CA . LEU A 1 90 ? 18.179 -6.826 -16.078 1.00 89.25 90 LEU A CA 1
ATOM 666 C C . LEU A 1 90 ? 16.917 -6.789 -16.951 1.00 89.25 90 LEU A C 1
ATOM 668 O O . LEU A 1 90 ? 16.876 -6.059 -17.930 1.00 89.25 90 LEU A O 1
ATOM 672 N N . VAL A 1 91 ? 15.855 -7.476 -16.525 1.00 89.25 91 VAL A N 1
ATOM 673 C CA . VAL A 1 91 ? 14.574 -7.523 -17.250 1.00 89.25 91 VAL A CA 1
ATOM 674 C C . VAL A 1 91 ? 13.925 -6.138 -17.329 1.00 89.25 91 VAL A C 1
ATOM 676 O O . VAL A 1 91 ? 13.331 -5.778 -18.340 1.00 89.25 91 VAL A O 1
ATOM 679 N N . ARG A 1 92 ? 14.051 -5.331 -16.268 1.00 90.62 92 ARG A N 1
ATOM 680 C CA . ARG A 1 92 ? 13.546 -3.952 -16.268 1.00 90.62 92 ARG A CA 1
ATOM 681 C C . ARG A 1 92 ? 14.325 -3.072 -17.238 1.00 90.62 92 ARG A C 1
ATOM 683 O O . ARG A 1 92 ? 13.717 -2.336 -18.005 1.00 90.62 92 ARG A O 1
ATOM 690 N N . THR A 1 93 ? 15.653 -3.171 -17.218 1.00 90.00 93 THR A N 1
ATOM 691 C CA . THR A 1 93 ? 16.534 -2.442 -18.134 1.00 90.00 93 THR A CA 1
ATOM 692 C C . THR A 1 93 ? 16.270 -2.815 -19.590 1.00 90.00 93 THR A C 1
ATOM 694 O O . THR A 1 93 ? 16.245 -1.929 -20.433 1.00 90.00 93 THR A O 1
ATOM 697 N N . GLU A 1 94 ? 16.040 -4.092 -19.889 1.00 88.38 94 GLU A N 1
ATOM 698 C CA . GLU A 1 94 ? 15.701 -4.552 -21.242 1.00 88.38 94 GLU A CA 1
ATOM 699 C C . GLU A 1 94 ? 14.343 -4.019 -21.722 1.00 88.38 94 GLU A C 1
ATOM 701 O O . GLU A 1 94 ? 14.180 -3.757 -22.909 1.00 88.38 94 GLU A O 1
ATOM 706 N N . LEU A 1 95 ? 13.377 -3.830 -20.815 1.00 88.06 95 LEU A N 1
ATOM 707 C CA . LEU A 1 95 ? 12.035 -3.372 -21.174 1.00 88.06 95 LEU A CA 1
ATOM 708 C C . LEU A 1 95 ? 11.954 -1.862 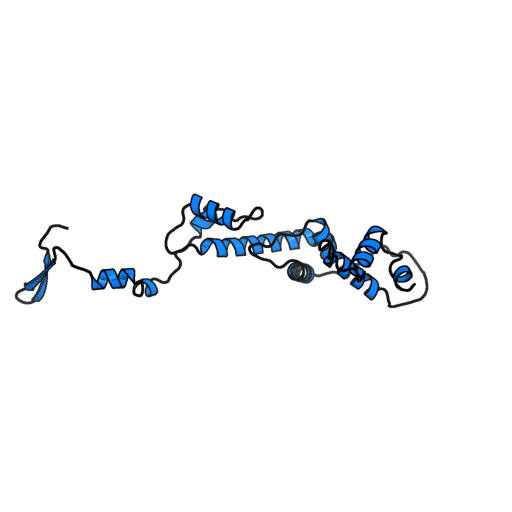-21.441 1.00 88.06 95 LEU A C 1
ATOM 710 O O . LEU A 1 95 ? 11.333 -1.455 -22.417 1.00 88.06 95 LEU A O 1
ATOM 714 N N . VAL A 1 96 ? 12.516 -1.037 -20.550 1.00 89.19 96 VAL A N 1
ATOM 715 C CA . VAL A 1 96 ? 12.359 0.435 -20.594 1.00 89.19 96 VAL A CA 1
ATOM 716 C C . VAL A 1 96 ? 13.669 1.189 -20.837 1.00 89.19 96 VAL A C 1
ATOM 718 O O . VAL A 1 96 ? 13.680 2.414 -20.905 1.00 89.19 96 VAL A O 1
ATOM 721 N N . GLY A 1 97 ? 14.791 0.482 -20.961 1.00 88.38 97 GLY A N 1
ATOM 722 C CA . GLY A 1 97 ? 16.115 1.080 -21.106 1.00 88.38 97 GLY A CA 1
ATOM 723 C C . GLY A 1 97 ? 16.729 1.548 -19.782 1.00 88.38 97 GLY A C 1
ATOM 724 O O . GLY A 1 97 ? 16.055 1.761 -18.774 1.00 88.38 97 GLY A O 1
ATOM 725 N N . ILE A 1 98 ? 18.055 1.731 -19.784 1.00 88.25 98 ILE A N 1
ATOM 726 C CA . ILE A 1 98 ? 18.831 2.151 -18.599 1.00 88.25 98 ILE A CA 1
ATOM 727 C C . ILE A 1 98 ? 18.374 3.525 -18.087 1.00 88.25 98 ILE A C 1
ATOM 729 O O . ILE A 1 98 ? 18.349 3.741 -16.877 1.00 88.25 98 ILE A O 1
ATOM 733 N N . ALA A 1 99 ? 17.995 4.428 -18.995 1.00 87.75 99 ALA A N 1
ATOM 734 C CA . ALA A 1 99 ? 17.607 5.796 -18.662 1.00 87.75 99 ALA A CA 1
ATOM 735 C C . ALA A 1 99 ? 16.348 5.864 -17.779 1.00 87.75 99 ALA A C 1
ATOM 737 O O . ALA A 1 99 ? 16.297 6.671 -16.854 1.00 87.75 99 ALA A O 1
ATOM 738 N N . TYR A 1 100 ? 15.367 4.986 -18.015 1.00 88.62 100 TYR A N 1
ATOM 739 C CA . TYR A 1 100 ? 14.065 5.020 -17.339 1.00 88.62 100 TYR A CA 1
ATOM 740 C C . TYR A 1 100 ? 13.870 3.894 -16.314 1.00 88.62 100 TYR A C 1
ATOM 742 O O . TYR A 1 100 ? 12.922 3.946 -15.529 1.00 88.62 100 TYR A O 1
ATOM 750 N N . GLU A 1 101 ? 14.761 2.892 -16.274 1.00 91.69 101 GLU A N 1
ATOM 751 C CA . GLU A 1 101 ? 14.648 1.727 -15.380 1.00 91.69 101 GLU A CA 1
ATOM 752 C C . GLU A 1 101 ? 14.452 2.130 -13.926 1.00 91.69 101 GLU A C 1
ATOM 754 O O . GLU A 1 101 ? 13.532 1.647 -13.261 1.00 91.69 101 GLU A O 1
ATOM 759 N N . ARG A 1 102 ? 15.316 3.024 -13.438 1.00 91.69 102 ARG A N 1
ATOM 760 C CA . ARG A 1 102 ? 15.304 3.421 -12.035 1.00 91.69 102 ARG A CA 1
ATOM 761 C C . ARG A 1 102 ? 14.010 4.135 -11.671 1.00 91.69 102 ARG A C 1
ATOM 763 O O . ARG A 1 102 ? 13.420 3.840 -10.636 1.00 91.69 102 ARG A O 1
ATOM 770 N N . LEU A 1 103 ? 13.576 5.033 -12.547 1.00 92.00 103 LEU A N 1
ATOM 771 C CA . LEU A 1 103 ? 12.383 5.837 -12.357 1.00 92.00 103 LEU A CA 1
ATOM 772 C C . LEU A 1 103 ? 11.120 4.971 -12.337 1.00 92.00 103 LEU A C 1
ATOM 774 O O . LEU A 1 103 ? 10.338 5.036 -11.389 1.00 92.00 103 LEU A O 1
ATOM 778 N N . CYS A 1 104 ? 10.969 4.087 -13.326 1.00 91.06 104 CYS A N 1
ATOM 779 C CA . CYS A 1 104 ? 9.835 3.168 -13.395 1.00 91.06 104 CYS A CA 1
ATOM 780 C C . CYS A 1 104 ? 9.795 2.239 -12.177 1.00 91.06 104 CYS A C 1
ATOM 782 O O . CYS A 1 104 ? 8.730 1.995 -11.610 1.00 91.06 104 CYS A O 1
ATOM 784 N N . TYR A 1 105 ? 10.959 1.744 -11.745 1.00 92.38 105 TYR A N 1
ATOM 785 C CA . TYR A 1 105 ? 11.068 0.898 -10.563 1.00 92.38 105 TYR A CA 1
ATOM 786 C C . TYR A 1 105 ? 10.669 1.631 -9.276 1.00 92.38 105 TYR A C 1
ATOM 788 O O . TYR A 1 105 ? 9.920 1.076 -8.469 1.00 92.38 105 TYR A O 1
ATOM 796 N N . ASP A 1 106 ? 11.143 2.861 -9.078 1.00 93.25 106 ASP A N 1
ATOM 797 C CA . ASP A 1 106 ? 10.847 3.642 -7.877 1.00 93.25 106 ASP A CA 1
ATOM 798 C C . ASP A 1 106 ? 9.351 4.014 -7.810 1.00 93.25 106 ASP A C 1
ATOM 800 O O . ASP A 1 106 ? 8.735 3.851 -6.750 1.00 93.25 106 ASP A O 1
ATOM 804 N N . HIS A 1 107 ? 8.729 4.389 -8.936 1.00 93.19 107 HIS A N 1
ATOM 805 C CA . HIS A 1 107 ? 7.277 4.602 -9.027 1.00 93.19 107 HIS A CA 1
ATOM 806 C C . HIS A 1 107 ? 6.485 3.329 -8.724 1.00 93.19 107 HIS A C 1
ATOM 808 O O . HIS A 1 107 ? 5.656 3.323 -7.813 1.00 93.19 107 HIS A O 1
ATOM 814 N N . TRP A 1 108 ? 6.804 2.220 -9.395 1.00 93.69 108 TRP A N 1
ATOM 815 C CA . TRP A 1 108 ? 6.134 0.937 -9.171 1.00 93.69 108 TRP A CA 1
ATOM 816 C C . TRP A 1 108 ? 6.225 0.499 -7.705 1.00 93.69 108 TRP A C 1
ATOM 818 O O . TRP A 1 108 ? 5.253 0.030 -7.105 1.00 93.69 108 TRP A O 1
ATOM 828 N N . ARG A 1 109 ? 7.400 0.684 -7.091 1.00 93.69 109 ARG A N 1
ATOM 829 C CA . ARG A 1 109 ? 7.638 0.364 -5.683 1.00 93.69 109 ARG A CA 1
ATOM 830 C C . ARG A 1 109 ? 6.794 1.245 -4.762 1.00 93.69 109 ARG A C 1
ATOM 832 O O . ARG A 1 109 ? 6.238 0.730 -3.787 1.00 93.69 109 ARG A O 1
ATOM 839 N N . SER A 1 110 ? 6.702 2.541 -5.049 1.00 92.88 110 SER A N 1
ATOM 840 C CA . SER A 1 110 ? 5.880 3.489 -4.291 1.00 92.88 110 SER A CA 1
ATOM 841 C C . SER A 1 110 ? 4.392 3.132 -4.363 1.00 92.88 110 SER A C 1
ATOM 843 O O . SER A 1 110 ? 3.723 3.018 -3.328 1.00 92.88 110 SER A O 1
ATOM 845 N N . ASP A 1 111 ? 3.894 2.842 -5.565 1.00 92.62 111 ASP A N 1
ATOM 846 C CA . ASP A 1 111 ? 2.499 2.472 -5.810 1.00 92.62 111 ASP A CA 1
ATOM 847 C C . ASP A 1 111 ? 2.143 1.164 -5.106 1.00 92.62 111 ASP A C 1
ATOM 849 O O . ASP A 1 111 ? 1.134 1.081 -4.399 1.00 92.62 111 ASP A O 1
ATOM 853 N N . GLN A 1 112 ? 3.013 0.154 -5.195 1.00 93.38 112 GLN A N 1
ATOM 854 C CA . GLN A 1 112 ? 2.809 -1.103 -4.484 1.00 93.38 112 GLN A CA 1
ATOM 855 C C . GLN A 1 112 ? 2.797 -0.903 -2.966 1.00 93.38 112 GLN A C 1
ATOM 857 O O . GLN A 1 112 ? 1.952 -1.479 -2.276 1.00 93.38 112 GLN A O 1
ATOM 862 N N . LYS A 1 113 ? 3.715 -0.095 -2.423 1.00 92.12 113 LYS A N 1
ATOM 863 C CA . LYS A 1 113 ? 3.765 0.172 -0.980 1.00 92.12 113 LYS A CA 1
ATOM 864 C C . LYS A 1 113 ? 2.478 0.850 -0.515 1.00 92.12 113 LYS A C 1
ATOM 866 O O . LYS A 1 113 ? 1.928 0.472 0.518 1.00 92.12 113 LYS A O 1
ATOM 871 N N . THR A 1 114 ? 1.966 1.795 -1.300 1.00 92.00 114 THR A N 1
ATOM 872 C CA . THR A 1 114 ? 0.690 2.474 -1.048 1.00 92.00 114 THR A CA 1
ATOM 873 C C . THR A 1 114 ? -0.486 1.501 -1.097 1.00 92.00 114 THR A C 1
ATOM 875 O O . THR A 1 114 ? -1.342 1.516 -0.210 1.00 92.00 114 THR A O 1
ATOM 878 N N . LEU A 1 115 ? -0.517 0.612 -2.091 1.00 91.94 115 LEU A N 1
ATOM 879 C CA . LEU A 1 115 ? -1.546 -0.418 -2.222 1.00 91.94 115 LEU A CA 1
ATOM 880 C C . LEU A 1 115 ? -1.547 -1.366 -1.014 1.00 91.94 115 LEU A C 1
ATOM 882 O O . LEU A 1 115 ? -2.596 -1.625 -0.424 1.00 91.94 115 LEU A O 1
ATOM 886 N N . ARG A 1 116 ? -0.366 -1.825 -0.594 1.00 92.25 116 ARG A N 1
ATOM 887 C CA . ARG A 1 116 ? -0.196 -2.666 0.595 1.00 92.25 116 ARG A CA 1
ATOM 888 C C . ARG A 1 116 ? -0.594 -1.955 1.876 1.00 92.25 116 ARG A C 1
ATOM 890 O O . ARG A 1 116 ? -1.291 -2.547 2.688 1.00 92.25 116 ARG A O 1
ATOM 897 N N . MET A 1 117 ? -0.219 -0.687 2.038 1.00 90.62 117 MET A N 1
ATOM 898 C CA . MET A 1 117 ? -0.628 0.127 3.184 1.00 90.62 117 MET A CA 1
ATOM 899 C C . MET A 1 117 ? -2.158 0.179 3.303 1.00 90.62 117 MET A C 1
ATOM 901 O O . MET A 1 117 ? -2.705 -0.111 4.363 1.00 90.62 117 MET A O 1
ATOM 905 N N . LYS A 1 118 ? -2.865 0.466 2.200 1.00 87.81 118 LYS A N 1
ATOM 906 C CA . LYS A 1 118 ? -4.338 0.471 2.171 1.00 87.81 118 LYS A CA 1
ATOM 907 C C . LYS A 1 118 ? -4.931 -0.896 2.511 1.00 87.81 118 LYS A C 1
ATOM 909 O O . LYS A 1 118 ? -5.925 -0.961 3.228 1.00 87.81 118 LYS A O 1
ATOM 914 N N . HIS A 1 119 ? -4.322 -1.970 2.013 1.00 87.81 119 HIS A N 1
ATOM 915 C CA . HIS A 1 119 ? -4.778 -3.330 2.283 1.00 87.81 119 HIS A CA 1
ATOM 916 C C . HIS A 1 119 ? -4.626 -3.705 3.765 1.00 87.81 119 HIS A C 1
ATOM 918 O O . HIS A 1 119 ? -5.566 -4.224 4.361 1.00 87.81 119 HIS A O 1
ATOM 924 N N . VAL A 1 120 ? -3.491 -3.351 4.379 1.00 85.31 120 VAL A N 1
ATOM 925 C CA . VAL A 1 120 ? -3.227 -3.579 5.807 1.00 85.31 120 VAL A CA 1
ATOM 926 C C . VAL A 1 120 ? -4.164 -2.751 6.687 1.00 85.31 120 VAL A C 1
ATOM 928 O O . VAL A 1 120 ? -4.703 -3.264 7.659 1.00 85.31 120 VAL A O 1
ATOM 931 N N . ILE A 1 121 ? -4.400 -1.474 6.368 1.00 78.19 121 ILE A N 1
ATOM 932 C CA . ILE A 1 121 ? -5.220 -0.573 7.203 1.00 78.19 121 ILE A CA 1
ATOM 933 C C . ILE A 1 121 ? -6.667 -1.074 7.367 1.00 78.19 121 ILE A C 1
ATOM 935 O O . ILE A 1 121 ? -7.333 -0.698 8.329 1.00 78.19 121 ILE A O 1
ATOM 939 N N . HIS A 1 122 ? -7.138 -1.989 6.516 1.00 73.44 122 HIS A N 1
ATOM 940 C CA . HIS A 1 122 ? -8.474 -2.585 6.596 1.00 73.44 122 HIS A CA 1
ATOM 941 C C . HIS A 1 122 ? -8.671 -3.592 7.752 1.00 73.44 122 HIS A C 1
ATOM 943 O O . HIS A 1 122 ? -9.562 -4.442 7.707 1.00 73.44 122 HIS A O 1
ATOM 949 N N . PHE A 1 123 ? -7.874 -3.513 8.821 1.00 74.69 123 PHE A N 1
ATOM 950 C CA . PHE A 1 123 ? -8.186 -4.224 10.057 1.00 74.69 123 PHE A CA 1
ATOM 951 C C . PHE A 1 123 ? -9.578 -3.821 10.580 1.00 74.69 123 PHE A C 1
ATOM 953 O O . PHE A 1 123 ? -10.063 -2.708 10.354 1.00 74.69 123 PHE A O 1
ATOM 960 N N . GLY A 1 124 ? -10.241 -4.763 11.261 1.00 73.25 124 GLY A N 1
ATOM 961 C CA . GLY A 1 124 ? -11.592 -4.581 11.807 1.00 73.25 124 GLY A CA 1
ATOM 962 C C . GLY A 1 124 ? -11.686 -3.447 12.835 1.00 73.25 124 GLY A C 1
ATOM 963 O O . GLY A 1 124 ? -10.735 -2.724 13.066 1.00 73.25 124 GLY A O 1
ATOM 964 N N . ARG A 1 125 ? -12.817 -3.321 13.535 1.00 74.19 125 ARG A N 1
ATOM 965 C CA . ARG A 1 125 ? -13.161 -2.163 14.396 1.00 74.19 125 ARG A CA 1
ATOM 966 C C . ARG A 1 125 ? -12.179 -1.784 15.524 1.00 74.19 125 ARG A C 1
ATOM 968 O O . ARG A 1 125 ? -12.353 -0.729 16.125 1.00 74.19 125 ARG A O 1
ATOM 975 N N . ARG A 1 126 ? -11.204 -2.627 15.874 1.00 79.12 126 ARG A N 1
ATOM 976 C CA . ARG A 1 126 ? -10.249 -2.382 16.970 1.00 79.12 126 ARG A CA 1
ATOM 977 C C . ARG A 1 126 ? -8.855 -2.147 16.411 1.00 79.12 126 ARG A C 1
ATOM 979 O O . ARG A 1 126 ? -8.446 -2.891 15.521 1.00 79.12 126 ARG A O 1
ATOM 986 N N . LEU A 1 127 ? -8.137 -1.189 17.001 1.00 84.56 127 LEU A N 1
ATOM 987 C CA . LEU A 1 127 ? -6.736 -0.934 16.683 1.00 84.56 127 LEU A CA 1
ATOM 988 C C . LEU A 1 127 ? -5.956 -2.254 16.835 1.00 84.56 127 LEU A C 1
ATOM 990 O O . LEU A 1 127 ? -6.002 -2.863 17.911 1.00 84.56 127 LEU A O 1
ATOM 994 N N . PRO A 1 128 ? -5.312 -2.756 15.770 1.00 88.94 128 PRO A N 1
ATOM 995 C CA . PRO A 1 128 ? -4.487 -3.951 15.862 1.00 88.94 128 PRO A CA 1
ATOM 996 C C . PRO A 1 128 ? -3.242 -3.675 16.717 1.00 88.94 128 PRO A C 1
ATOM 998 O O . PRO A 1 128 ? -2.778 -2.546 16.823 1.00 88.94 128 PRO A O 1
ATOM 1001 N N . THR A 1 129 ? -2.684 -4.722 17.320 1.00 90.81 129 THR A N 1
ATOM 1002 C CA . THR A 1 129 ? -1.366 -4.655 17.965 1.00 90.81 129 THR A CA 1
ATOM 1003 C C . THR A 1 129 ? -0.261 -4.848 16.928 1.00 90.81 129 THR A C 1
ATOM 1005 O O . THR A 1 129 ? -0.490 -5.495 15.906 1.00 90.81 129 THR A O 1
ATOM 1008 N N . GLU A 1 130 ? 0.952 -4.363 17.202 1.00 93.19 130 GLU A N 1
ATOM 1009 C CA . GLU A 1 130 ? 2.117 -4.534 16.312 1.00 93.19 130 GLU A CA 1
ATOM 1010 C C . GLU A 1 130 ? 2.338 -5.994 15.917 1.00 93.19 130 GLU A C 1
ATOM 1012 O O . GLU A 1 130 ? 2.428 -6.318 14.735 1.00 93.19 130 GLU A O 1
ATOM 1017 N N . HIS A 1 131 ? 2.329 -6.893 16.903 1.00 92.00 131 HIS A N 1
ATOM 1018 C CA . HIS A 1 131 ? 2.487 -8.327 16.679 1.00 92.00 131 HIS A CA 1
ATOM 1019 C C . HIS A 1 131 ? 1.440 -8.886 15.704 1.00 92.00 131 HIS A C 1
ATOM 1021 O O . HIS A 1 131 ? 1.759 -9.691 14.833 1.00 92.00 131 HIS A O 1
ATOM 1027 N N . ARG A 1 132 ? 0.187 -8.425 15.805 1.00 90.69 132 ARG A N 1
ATOM 1028 C CA . ARG A 1 132 ? -0.889 -8.860 14.911 1.00 90.69 132 ARG A CA 1
ATOM 1029 C C . ARG A 1 132 ? -0.674 -8.368 13.483 1.00 90.69 132 ARG A C 1
ATOM 1031 O O . ARG A 1 132 ? -0.984 -9.102 12.549 1.00 90.69 132 ARG A O 1
ATOM 1038 N N . VAL A 1 133 ? -0.163 -7.150 13.318 1.00 91.88 133 VAL A N 1
ATOM 1039 C CA . VAL A 1 133 ? 0.183 -6.599 12.003 1.00 91.88 133 VAL A CA 1
ATOM 1040 C C . VAL A 1 133 ? 1.340 -7.389 11.388 1.00 91.88 133 VAL A C 1
ATOM 1042 O O . VAL A 1 133 ? 1.228 -7.809 10.240 1.00 91.88 133 VAL A O 1
ATOM 1045 N N . HIS A 1 134 ? 2.392 -7.672 12.159 1.00 91.62 134 HIS A N 1
ATOM 1046 C CA . HIS A 1 134 ? 3.520 -8.496 11.717 1.00 91.62 134 HIS A CA 1
ATOM 1047 C C . HIS A 1 134 ? 3.084 -9.894 11.274 1.00 91.62 134 HIS A C 1
ATOM 1049 O O . HIS A 1 134 ? 3.327 -10.268 10.130 1.00 91.62 134 HIS A O 1
ATOM 1055 N N . ALA A 1 135 ? 2.364 -10.626 12.128 1.00 90.94 135 ALA A N 1
ATOM 1056 C CA . ALA A 1 135 ? 1.883 -11.970 11.809 1.00 90.94 135 ALA A CA 1
ATOM 1057 C C . ALA A 1 135 ? 0.977 -11.984 10.565 1.00 90.94 135 ALA A C 1
ATOM 1059 O O . ALA A 1 135 ? 0.983 -12.930 9.779 1.00 90.94 135 ALA A O 1
ATOM 1060 N N . TRP A 1 136 ? 0.192 -10.924 10.363 1.00 90.12 136 TRP A N 1
ATOM 1061 C CA . TRP A 1 136 ? -0.636 -10.784 9.172 1.00 90.12 136 TRP A CA 1
ATOM 1062 C C . TRP A 1 136 ? 0.209 -10.536 7.912 1.00 90.12 136 TRP A C 1
ATOM 1064 O O . TRP A 1 136 ? -0.014 -11.187 6.898 1.00 90.12 136 TRP A O 1
ATOM 1074 N N . MET A 1 137 ? 1.218 -9.661 7.976 1.00 90.75 137 MET A N 1
ATOM 1075 C CA . MET A 1 137 ? 2.129 -9.402 6.851 1.00 90.75 137 MET A CA 1
ATOM 1076 C C . MET A 1 137 ? 2.958 -10.638 6.477 1.00 90.75 137 MET A C 1
ATOM 1078 O O . MET A 1 137 ? 3.193 -10.889 5.294 1.00 90.75 137 MET A O 1
ATOM 1082 N N . GLU A 1 138 ? 3.366 -11.426 7.473 1.00 90.38 138 GLU A N 1
ATOM 1083 C CA . GLU A 1 138 ? 4.022 -12.722 7.274 1.00 90.38 138 GLU A CA 1
ATOM 1084 C C . GLU A 1 138 ? 3.090 -13.722 6.589 1.00 90.38 138 GLU A C 1
ATOM 1086 O O . GLU A 1 138 ? 3.503 -14.397 5.646 1.00 90.38 138 GLU A O 1
ATOM 1091 N N . LYS A 1 139 ? 1.817 -13.775 7.000 1.00 89.50 139 LYS A N 1
ATOM 1092 C CA . LYS A 1 139 ? 0.800 -14.624 6.366 1.00 89.50 139 LYS A CA 1
ATOM 1093 C C . LYS A 1 139 ? 0.572 -14.262 4.897 1.00 89.50 139 LYS A C 1
ATOM 1095 O O . LYS A 1 139 ? 0.390 -15.159 4.079 1.00 89.50 139 LYS A O 1
ATOM 1100 N N . GLU A 1 140 ? 0.612 -12.976 4.555 1.00 88.25 140 GLU A N 1
ATOM 1101 C CA . GLU A 1 140 ? 0.542 -12.513 3.162 1.00 88.25 140 GLU A CA 1
ATOM 1102 C C . GLU A 1 140 ? 1.834 -12.792 2.365 1.00 88.25 140 GLU A C 1
ATOM 1104 O O . GLU A 1 140 ? 1.880 -12.602 1.148 1.00 88.25 140 GLU A O 1
ATOM 1109 N N . GLY A 1 141 ? 2.900 -13.263 3.022 1.00 88.31 141 GLY A N 1
ATOM 1110 C CA . GLY A 1 141 ? 4.151 -13.655 2.374 1.00 88.31 141 GLY A CA 1
ATOM 1111 C C . GLY A 1 141 ? 4.958 -12.474 1.835 1.00 88.31 141 GLY A C 1
ATOM 1112 O O . GLY A 1 141 ? 5.724 -12.625 0.877 1.00 88.31 141 GLY A O 1
ATOM 1113 N N . TRP A 1 142 ? 4.787 -11.278 2.401 1.00 88.44 142 TRP A N 1
ATOM 1114 C CA . TRP A 1 142 ? 5.510 -10.093 1.947 1.00 88.44 142 TRP A CA 1
ATOM 1115 C C . TRP A 1 142 ? 6.944 -10.099 2.468 1.00 88.44 142 TRP A C 1
ATOM 1117 O O . TRP A 1 142 ? 7.198 -9.873 3.646 1.00 88.44 142 TRP A O 1
ATOM 1127 N N . THR A 1 143 ? 7.896 -10.313 1.563 1.00 82.56 143 THR A N 1
ATOM 1128 C CA . THR A 1 143 ? 9.332 -10.345 1.892 1.00 82.56 143 THR A CA 1
ATOM 1129 C C . THR A 1 143 ? 10.078 -9.073 1.495 1.00 82.56 143 THR A C 1
ATOM 1131 O O . THR A 1 143 ? 11.126 -8.757 2.046 1.00 82.56 143 THR A O 1
ATOM 1134 N N . SER A 1 144 ? 9.548 -8.319 0.534 1.00 83.81 144 SER A N 1
ATOM 1135 C CA . SER A 1 144 ? 10.172 -7.112 -0.013 1.00 83.81 144 SER A CA 1
ATOM 1136 C C . SER A 1 144 ? 9.155 -5.993 -0.106 1.00 83.81 144 SER A C 1
ATOM 1138 O O . SER A 1 144 ? 8.019 -6.275 -0.467 1.00 83.81 144 SER A O 1
ATOM 1140 N N . ASN A 1 145 ? 9.560 -4.735 0.094 1.00 88.62 145 ASN A N 1
ATOM 1141 C CA . ASN A 1 145 ? 8.674 -3.564 -0.003 1.00 88.62 145 ASN A CA 1
ATOM 1142 C C . ASN A 1 145 ? 7.477 -3.622 0.970 1.00 88.62 145 ASN A C 1
ATOM 1144 O O . ASN A 1 145 ? 6.320 -3.402 0.602 1.00 88.62 145 ASN A O 1
ATOM 1148 N N . CYS A 1 146 ? 7.768 -3.981 2.218 1.00 88.50 146 CYS A N 1
ATOM 1149 C CA . CYS A 1 146 ? 6.794 -4.057 3.297 1.00 88.50 146 CYS A CA 1
ATOM 1150 C C . CYS A 1 146 ? 6.518 -2.653 3.869 1.00 88.50 146 CYS A C 1
ATOM 1152 O O . CYS A 1 146 ? 7.462 -1.872 4.040 1.00 88.50 146 CYS A O 1
ATOM 1154 N N . PRO A 1 147 ? 5.252 -2.291 4.141 1.00 90.56 147 PRO A N 1
ATOM 1155 C CA . PRO A 1 147 ? 4.940 -1.079 4.890 1.00 90.56 147 PRO A CA 1
ATOM 1156 C C . PRO A 1 147 ? 5.534 -1.117 6.305 1.00 90.56 147 PRO A C 1
ATOM 1158 O O . PRO A 1 147 ? 5.732 -2.190 6.871 1.00 90.56 147 PRO A O 1
ATOM 1161 N N . ASP A 1 148 ? 5.802 0.058 6.873 1.00 92.00 148 ASP A N 1
ATOM 1162 C CA . ASP A 1 148 ? 6.247 0.170 8.262 1.00 92.00 148 ASP A CA 1
ATOM 1163 C C . ASP A 1 148 ? 5.066 -0.024 9.225 1.00 92.00 148 ASP A C 1
ATOM 1165 O O . ASP A 1 148 ? 4.010 0.592 9.056 1.00 92.00 148 ASP A O 1
ATOM 1169 N N . VAL A 1 149 ? 5.245 -0.868 10.242 1.00 91.81 149 VAL A N 1
ATOM 1170 C CA . VAL A 1 149 ? 4.179 -1.235 11.184 1.00 91.81 149 VAL A CA 1
ATOM 1171 C C . VAL A 1 149 ? 3.778 -0.051 12.057 1.00 91.81 149 VAL A C 1
ATOM 1173 O O . VAL A 1 149 ? 2.587 0.169 12.272 1.00 91.81 149 VAL A O 1
ATOM 1176 N N . GLN A 1 150 ? 4.732 0.772 12.496 1.00 91.88 150 GLN A N 1
ATOM 1177 C CA . GLN A 1 150 ? 4.417 1.971 13.279 1.00 91.88 150 GLN A CA 1
ATOM 1178 C C . GLN A 1 150 ? 3.591 2.960 12.457 1.00 91.88 150 GLN A C 1
ATOM 1180 O O . GLN A 1 150 ? 2.591 3.506 12.931 1.00 91.88 150 GLN A O 1
ATOM 1185 N N . GLN A 1 151 ? 3.966 3.158 11.195 1.00 90.75 151 GLN A N 1
ATOM 1186 C CA . GLN A 1 151 ? 3.200 3.969 10.259 1.00 90.75 151 GLN A CA 1
ATOM 1187 C C . GLN A 1 151 ? 1.783 3.419 10.039 1.00 90.75 151 GLN A C 1
ATOM 1189 O O . GLN A 1 151 ? 0.832 4.202 10.047 1.00 90.75 151 GLN A O 1
ATOM 1194 N N . ILE A 1 152 ? 1.624 2.099 9.893 1.00 90.19 152 ILE A N 1
ATOM 1195 C CA . ILE A 1 152 ? 0.312 1.444 9.779 1.00 90.19 152 ILE A CA 1
ATOM 1196 C C . ILE A 1 152 ? -0.557 1.767 10.996 1.00 90.19 152 ILE A C 1
ATOM 1198 O O . ILE A 1 152 ? -1.700 2.186 10.830 1.00 90.19 152 ILE A O 1
ATOM 1202 N N . LEU A 1 153 ? -0.028 1.610 12.212 1.00 91.12 153 LEU A N 1
ATOM 1203 C CA . LEU A 1 153 ? -0.783 1.858 13.443 1.00 91.12 153 LEU A CA 1
ATOM 1204 C C . LEU A 1 153 ? -1.186 3.325 13.596 1.00 91.12 153 LEU A C 1
ATOM 1206 O O . LEU A 1 153 ? -2.307 3.610 14.010 1.00 91.12 153 LEU A O 1
ATOM 1210 N N . ARG A 1 154 ? -0.310 4.257 13.207 1.00 89.81 154 ARG A N 1
ATOM 1211 C CA . ARG A 1 154 ? -0.605 5.700 13.212 1.00 89.81 154 ARG A CA 1
ATOM 1212 C C . ARG A 1 154 ? -1.684 6.090 12.202 1.00 89.81 154 ARG A C 1
ATOM 1214 O O . ARG A 1 154 ? -2.459 7.003 12.465 1.00 89.81 154 ARG A O 1
ATOM 1221 N N . GLN A 1 155 ? -1.707 5.443 11.038 1.00 88.69 155 GLN A N 1
ATOM 1222 C CA . GLN A 1 155 ? -2.663 5.730 9.962 1.00 88.69 155 GLN A CA 1
ATOM 1223 C C . GLN A 1 155 ? -3.946 4.896 10.052 1.00 88.69 155 GLN A C 1
ATOM 1225 O O . GLN A 1 155 ? -4.887 5.141 9.293 1.00 88.69 155 GLN A O 1
ATOM 1230 N N . TRP A 1 156 ? -3.994 3.919 10.959 1.00 89.00 156 TRP A N 1
ATOM 1231 C CA . TRP A 1 156 ? -5.137 3.037 11.116 1.00 89.00 156 TRP A CA 1
ATOM 1232 C C . TRP A 1 156 ? -6.395 3.821 11.493 1.00 89.00 156 TRP A C 1
ATOM 1234 O O . TRP A 1 156 ? -6.372 4.738 12.318 1.00 89.00 156 TRP A O 1
ATOM 1244 N N . ARG A 1 157 ? -7.521 3.431 10.893 1.00 82.44 157 ARG A N 1
ATOM 1245 C CA . ARG A 1 157 ? -8.841 3.967 11.216 1.00 82.44 157 ARG A CA 1
ATOM 1246 C C . ARG A 1 157 ? -9.827 2.815 11.397 1.00 82.44 157 ARG A C 1
ATOM 1248 O O . ARG A 1 157 ? -9.760 1.855 10.628 1.00 82.44 157 ARG A O 1
ATOM 1255 N N . PRO A 1 158 ? -10.757 2.902 12.363 1.00 77.00 158 PRO A N 1
ATOM 1256 C CA . PRO A 1 158 ? -11.795 1.896 12.520 1.00 77.00 158 PRO A CA 1
ATOM 1257 C C . PRO A 1 158 ? -12.604 1.765 11.230 1.00 77.00 158 PRO A C 1
ATOM 1259 O O . PRO A 1 158 ? -13.086 2.755 10.681 1.00 77.00 158 PRO A O 1
ATOM 1262 N N . SER A 1 159 ? -12.775 0.536 10.758 1.00 68.50 159 SER A N 1
ATOM 1263 C CA . SER A 1 159 ? -13.670 0.228 9.648 1.00 68.50 159 SER A CA 1
ATOM 1264 C C . SER A 1 159 ? -15.130 0.215 10.136 1.00 68.50 159 SER A C 1
ATOM 1266 O O . SER A 1 159 ? -15.524 -0.627 10.947 1.00 68.50 159 SER A O 1
ATOM 1268 N N . GLY A 1 160 ? -15.935 1.170 9.656 1.00 61.88 160 GLY A N 1
ATOM 1269 C CA . GLY A 1 160 ? -17.382 1.268 9.908 1.00 61.88 160 GLY A CA 1
ATOM 1270 C C . GLY A 1 160 ? -17.852 2.689 10.239 1.00 61.88 160 GLY A C 1
ATOM 1271 O O . GLY A 1 160 ? -17.141 3.434 10.910 1.00 61.88 160 GLY A O 1
ATOM 1272 N N . SER A 1 161 ? -19.049 3.070 9.781 1.00 60.53 161 SER A N 1
ATOM 1273 C CA . SER A 1 161 ? -19.686 4.324 10.206 1.00 60.53 161 SER A CA 1
ATOM 1274 C C . SER A 1 161 ? -20.313 4.152 11.591 1.00 60.53 161 SER A C 1
ATOM 1276 O O . SER A 1 161 ? -20.799 3.066 11.925 1.00 60.53 161 SER A O 1
ATOM 1278 N N . VAL A 1 162 ? -20.343 5.222 12.390 1.00 59.94 162 VAL A N 1
ATOM 1279 C CA . VAL A 1 162 ? -21.100 5.249 13.656 1.00 59.94 162 VAL A CA 1
ATOM 1280 C C . VAL A 1 162 ? -22.573 4.890 13.410 1.00 59.94 162 VAL A C 1
ATOM 1282 O O . VAL A 1 162 ? -23.162 4.176 14.216 1.00 59.94 162 VAL A O 1
ATOM 1285 N N . ASP A 1 163 ? -23.125 5.253 12.250 1.00 56.44 163 ASP A N 1
ATOM 1286 C CA . ASP A 1 163 ? -24.502 4.922 11.859 1.00 56.44 163 ASP A CA 1
ATOM 1287 C C . ASP A 1 163 ? -24.756 3.408 11.783 1.00 56.44 163 ASP A C 1
ATOM 1289 O O . ASP A 1 163 ? -25.784 2.919 12.244 1.00 56.44 163 ASP A O 1
ATOM 1293 N N . THR A 1 164 ? -23.780 2.619 11.319 1.00 56.66 164 THR A N 1
ATOM 1294 C CA . THR A 1 164 ? -23.887 1.144 11.315 1.00 56.66 164 THR A CA 1
ATOM 1295 C C . THR A 1 164 ? -23.683 0.499 12.691 1.00 56.66 164 THR A C 1
ATOM 1297 O O . THR A 1 164 ? -23.826 -0.720 12.838 1.00 56.66 164 THR A O 1
ATOM 1300 N N . ALA A 1 165 ? -23.340 1.272 13.729 1.00 56.78 165 ALA A N 1
ATOM 1301 C CA . ALA A 1 165 ? -23.271 0.756 15.094 1.00 56.78 165 ALA A CA 1
ATOM 1302 C C . ALA A 1 165 ? -24.670 0.424 15.630 1.00 56.78 165 ALA A C 1
ATOM 1304 O O . ALA A 1 165 ? -24.829 -0.602 16.289 1.00 56.78 165 ALA A O 1
ATOM 1305 N N . VAL A 1 166 ? -25.690 1.217 15.286 1.00 56.00 166 VAL A N 1
ATOM 1306 C CA . VAL A 1 166 ? -27.086 0.970 15.693 1.00 56.00 166 VAL A CA 1
ATOM 1307 C C . VAL A 1 166 ? -27.618 -0.337 15.090 1.00 56.00 166 VAL A C 1
ATOM 1309 O O . VAL A 1 166 ? -28.357 -1.076 15.740 1.00 56.00 166 VAL A O 1
ATOM 1312 N N . ASP A 1 167 ? -27.154 -0.691 13.888 1.00 58.25 167 ASP A N 1
ATOM 1313 C CA . ASP A 1 167 ? -27.485 -1.955 13.224 1.00 58.25 167 ASP A CA 1
ATOM 1314 C C . ASP A 1 167 ? -26.667 -3.161 13.686 1.00 58.25 167 ASP A C 1
ATOM 1316 O O . ASP A 1 167 ? -26.954 -4.298 13.299 1.00 58.25 167 ASP A O 1
ATOM 1320 N N . CYS A 1 168 ? -25.682 -2.951 14.560 1.00 66.38 168 CYS A N 1
ATOM 1321 C CA . CYS A 1 168 ? -24.899 -4.035 15.120 1.00 66.38 168 CYS A CA 1
ATOM 1322 C C . CYS A 1 168 ? -25.804 -4.945 15.956 1.00 66.38 168 CYS A C 1
ATOM 1324 O O . CYS A 1 168 ? -26.377 -4.519 16.959 1.00 66.38 168 CYS A O 1
ATOM 1326 N N . SER A 1 169 ? -25.886 -6.222 15.580 1.00 67.50 169 SER A N 1
ATOM 1327 C CA . SER A 1 169 ? -26.663 -7.239 16.299 1.00 67.50 169 SER A CA 1
ATOM 1328 C C . SER A 1 169 ? -26.323 -7.292 17.790 1.00 67.50 169 SER A C 1
ATOM 1330 O O . SER A 1 169 ? -27.205 -7.532 18.605 1.00 67.50 169 SER A O 1
ATOM 1332 N N . VAL A 1 170 ? -25.076 -6.990 18.165 1.00 66.44 170 VAL A N 1
ATOM 1333 C CA . VAL A 1 170 ? -24.631 -6.885 19.562 1.00 66.44 170 VAL A CA 1
ATOM 1334 C C . VAL A 1 170 ? -25.274 -5.696 20.276 1.00 66.44 170 VAL A C 1
ATOM 1336 O O . VAL A 1 170 ? -25.749 -5.860 21.393 1.00 66.44 170 VAL A O 1
ATOM 1339 N N . ILE A 1 171 ? -25.339 -4.519 19.647 1.00 68.12 171 ILE A N 1
ATOM 1340 C CA . ILE A 1 171 ? -25.984 -3.330 20.226 1.00 68.12 171 ILE A CA 1
ATOM 1341 C C . ILE A 1 171 ? -27.502 -3.522 20.277 1.00 68.12 171 ILE A C 1
ATOM 1343 O O . ILE A 1 171 ? -28.099 -3.271 21.317 1.00 68.12 171 ILE A O 1
ATOM 1347 N N . LYS A 1 172 ? -28.119 -4.075 19.224 1.00 70.25 172 LYS A N 1
ATOM 1348 C CA . LYS A 1 172 ? -29.541 -4.464 19.231 1.00 70.25 172 LYS A CA 1
ATOM 1349 C C . LYS A 1 172 ? -29.849 -5.451 20.356 1.00 70.25 172 LYS A C 1
ATOM 1351 O O . LYS A 1 172 ? -30.829 -5.274 21.069 1.00 70.25 172 LYS A O 1
ATOM 1356 N N . LYS A 1 173 ? -28.979 -6.441 20.569 1.00 72.50 173 LYS A N 1
ATOM 1357 C CA . LYS A 1 173 ? -29.081 -7.391 21.680 1.00 72.50 173 LYS A CA 1
ATOM 1358 C C . LYS A 1 173 ? -28.933 -6.678 23.028 1.00 72.50 173 LYS A C 1
ATOM 1360 O O . LYS A 1 173 ? -29.745 -6.887 23.916 1.00 72.50 173 LYS A O 1
ATOM 1365 N N . LEU A 1 174 ? -27.956 -5.789 23.183 1.00 68.44 174 LEU A N 1
ATOM 1366 C CA . LEU A 1 174 ? -27.793 -5.011 24.413 1.00 68.44 174 LEU A CA 1
ATOM 1367 C C . LEU A 1 174 ? -29.012 -4.127 24.707 1.00 68.44 174 LEU A C 1
ATOM 1369 O O . LEU A 1 174 ? -29.423 -4.086 25.856 1.00 68.44 174 LEU A O 1
ATOM 1373 N N . LEU A 1 175 ? -29.621 -3.499 23.697 1.00 68.88 175 LEU A N 1
ATOM 1374 C CA . LEU A 1 175 ? -30.853 -2.714 23.839 1.00 68.88 175 LEU A CA 1
ATOM 1375 C C . LEU A 1 175 ? -32.070 -3.592 24.175 1.00 68.88 175 LEU A C 1
ATOM 1377 O O . LEU A 1 175 ? -32.856 -3.239 25.048 1.00 68.88 175 LEU A O 1
ATOM 1381 N N . GLN A 1 176 ? -32.222 -4.750 23.524 1.00 68.38 176 GLN A N 1
ATOM 1382 C CA . GLN A 1 176 ? -33.343 -5.671 23.762 1.00 68.38 176 GLN A CA 1
ATOM 1383 C C . GLN A 1 176 ? -33.273 -6.363 25.126 1.00 68.38 176 GLN A C 1
ATOM 1385 O O . GLN A 1 176 ? -34.298 -6.570 25.770 1.00 68.38 176 GLN A O 1
ATOM 1390 N N . TYR A 1 177 ? -32.071 -6.725 25.577 1.00 68.62 177 TYR A N 1
ATOM 1391 C CA . TYR A 1 177 ? -31.852 -7.423 26.845 1.00 68.62 177 TYR A CA 1
ATOM 1392 C C . TYR A 1 177 ? -31.412 -6.481 27.973 1.00 68.62 177 TYR A C 1
ATOM 1394 O O . TYR A 1 177 ? -30.987 -6.954 29.031 1.00 68.62 177 TYR A O 1
ATOM 1402 N N . GLN A 1 178 ? -31.507 -5.160 27.778 1.00 64.56 178 GLN A N 1
ATOM 1403 C CA . GLN A 1 178 ? -31.106 -4.180 28.782 1.00 64.56 178 GLN A CA 1
ATOM 1404 C C . GLN A 1 178 ? -32.056 -4.215 29.984 1.00 64.56 178 GLN A C 1
ATOM 1406 O O . GLN A 1 178 ? -33.055 -3.505 30.074 1.00 64.56 178 GLN A O 1
ATOM 1411 N N . ARG A 1 179 ? -31.711 -5.051 30.964 1.00 64.62 179 ARG A N 1
ATOM 1412 C CA . ARG A 1 179 ? -32.215 -4.943 32.329 1.00 64.62 179 ARG A CA 1
ATOM 1413 C C . ARG A 1 179 ? -31.404 -3.871 33.032 1.00 64.62 179 ARG A C 1
ATOM 1415 O O . ARG A 1 179 ? -30.278 -4.118 33.464 1.00 64.62 179 ARG A O 1
ATOM 1422 N N . TRP A 1 180 ? -31.975 -2.678 33.147 1.00 72.56 180 TRP A N 1
ATOM 1423 C CA . TRP A 1 180 ? -31.394 -1.587 33.923 1.00 72.56 180 TRP A CA 1
ATOM 1424 C C . TRP A 1 180 ? -31.510 -1.887 35.420 1.00 72.56 180 TRP A C 1
ATOM 1426 O O . TRP A 1 180 ? -32.350 -1.350 36.138 1.00 72.56 180 TRP A O 1
ATOM 1436 N N . MET A 1 181 ? -30.670 -2.811 35.888 1.00 71.94 181 MET A N 1
ATOM 1437 C CA . MET A 1 181 ? -30.578 -3.177 37.294 1.00 71.94 181 MET A CA 1
ATOM 1438 C C . MET A 1 181 ? -30.225 -1.930 38.094 1.00 71.94 181 MET A C 1
ATOM 1440 O O . MET A 1 181 ? -29.231 -1.255 37.810 1.00 71.94 181 MET A O 1
ATOM 1444 N N . GLY A 1 182 ? -31.030 -1.633 39.104 1.00 76.88 182 GLY A N 1
ATOM 1445 C CA . GLY A 1 182 ? -30.830 -0.427 39.887 1.00 76.88 182 GLY A CA 1
ATOM 1446 C C . GLY A 1 182 ? -31.620 0.787 39.405 1.00 76.88 182 GLY A C 1
ATOM 1447 O O . GLY A 1 182 ? -31.412 1.846 39.979 1.00 76.88 182 GLY A O 1
ATOM 1448 N N . LEU A 1 183 ? -32.470 0.678 38.376 1.00 84.94 183 LEU A N 1
ATOM 1449 C CA . LEU A 1 183 ? -33.378 1.741 37.935 1.00 84.94 183 LEU A CA 1
ATOM 1450 C C . LEU A 1 183 ? -34.830 1.266 38.047 1.00 84.94 183 LEU A C 1
ATOM 1452 O O . LEU A 1 183 ? -35.162 0.161 37.620 1.00 84.94 183 LEU A O 1
ATOM 1456 N N . ILE A 1 184 ? -35.693 2.108 38.606 1.00 84.94 184 ILE A N 1
ATOM 1457 C CA . ILE A 1 184 ? -37.139 1.879 38.687 1.00 84.94 184 ILE A CA 1
ATOM 1458 C C . ILE A 1 184 ? -37.893 3.086 38.140 1.00 84.94 184 ILE A C 1
ATOM 1460 O O . ILE A 1 184 ? -37.425 4.218 38.257 1.00 84.94 184 ILE A O 1
ATOM 1464 N N . ILE A 1 185 ? -39.066 2.844 37.561 1.00 87.69 185 ILE A N 1
ATOM 1465 C CA . ILE A 1 185 ? -39.979 3.911 37.146 1.00 87.69 185 ILE A CA 1
ATOM 1466 C C . ILE A 1 185 ? -40.864 4.254 38.344 1.00 87.69 185 ILE A C 1
ATOM 1468 O O . ILE A 1 185 ? -41.463 3.363 38.942 1.00 87.69 185 ILE A O 1
ATOM 1472 N N . VAL A 1 186 ? -40.932 5.533 38.696 1.00 90.00 186 VAL A N 1
ATOM 1473 C CA . VAL A 1 186 ? -41.741 6.062 39.799 1.00 90.00 186 VAL A CA 1
ATOM 1474 C C . VAL A 1 186 ? -42.530 7.273 39.332 1.00 90.00 186 VAL A C 1
ATOM 1476 O O . VAL A 1 186 ? -42.103 7.995 38.434 1.00 90.00 186 VAL A O 1
ATOM 1479 N N . GLU A 1 187 ? -43.680 7.510 39.943 1.00 88.75 187 GLU A N 1
ATOM 1480 C CA . GLU A 1 187 ? -44.459 8.716 39.695 1.00 88.75 187 GLU A CA 1
ATOM 1481 C C . GLU A 1 187 ? -43.913 9.851 40.566 1.00 88.75 187 GLU A C 1
ATOM 1483 O O . GLU A 1 187 ? -43.786 9.714 41.783 1.00 88.75 187 GLU A O 1
ATOM 1488 N N . ILE A 1 188 ? -43.495 10.941 39.925 1.00 86.38 188 ILE A N 1
ATOM 1489 C CA . ILE A 1 188 ? -42.947 12.125 40.581 1.00 86.38 188 ILE A CA 1
ATOM 1490 C C . ILE A 1 188 ? -44.015 13.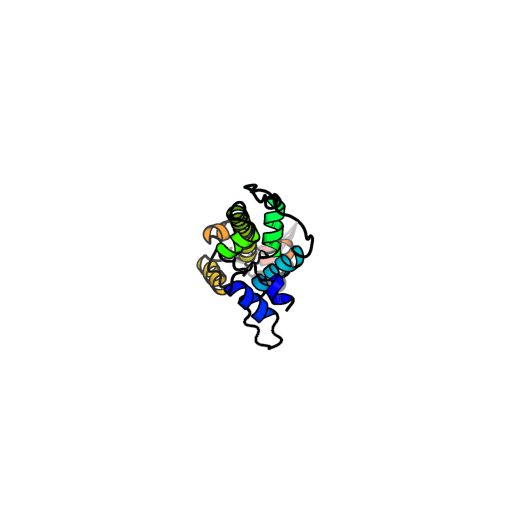208 40.517 1.00 86.38 188 ILE A C 1
ATOM 1492 O O . ILE A 1 188 ? -44.437 13.628 39.435 1.00 86.38 188 ILE A O 1
ATOM 1496 N N . GLU A 1 189 ? -44.441 13.666 41.687 1.00 85.62 189 GLU A N 1
ATOM 1497 C CA . GLU A 1 189 ? -45.487 14.673 41.824 1.00 85.62 189 GLU A CA 1
ATOM 1498 C C . GLU A 1 189 ? -45.132 15.947 41.034 1.00 85.62 189 GLU A C 1
ATOM 1500 O O . GLU A 1 189 ? -44.009 16.455 41.094 1.00 85.62 189 GLU A O 1
ATOM 1505 N N . GLY A 1 190 ? -46.067 16.408 40.199 1.00 87.19 190 GLY A N 1
ATOM 1506 C CA . GLY A 1 190 ? -45.884 17.563 39.310 1.00 87.19 190 GLY A CA 1
ATOM 1507 C C . GLY A 1 190 ? -45.007 17.334 38.068 1.00 87.19 190 GLY A C 1
ATOM 1508 O O . GLY A 1 190 ? -44.874 18.248 37.258 1.00 87.19 190 GLY A O 1
ATOM 1509 N N . LYS A 1 191 ? -44.411 16.145 37.883 1.00 86.00 191 LYS A N 1
ATOM 1510 C CA . LYS A 1 191 ? -43.536 15.826 36.731 1.00 86.00 191 LYS A CA 1
ATOM 1511 C C . LYS A 1 191 ? -43.919 14.548 35.976 1.00 86.00 191 LYS A C 1
ATOM 1513 O O . LYS A 1 191 ? -43.375 14.296 34.903 1.00 86.00 191 LYS A O 1
ATOM 1518 N N . GLY A 1 192 ? -44.855 13.758 36.504 1.00 88.25 192 GLY A N 1
ATOM 1519 C CA . GLY A 1 192 ? -45.292 12.497 35.905 1.00 88.25 192 GLY A CA 1
ATOM 1520 C C . GLY A 1 192 ? -44.294 11.359 36.136 1.00 88.25 192 GLY A C 1
ATOM 1521 O O . GLY A 1 192 ? -43.559 11.347 37.123 1.00 88.25 192 GLY A O 1
ATOM 1522 N N . ARG A 1 193 ? -44.268 10.365 35.239 1.00 90.06 193 ARG A N 1
ATOM 1523 C CA . ARG A 1 193 ? -43.379 9.195 35.369 1.00 90.06 193 ARG A CA 1
ATOM 1524 C C . ARG A 1 193 ? -41.910 9.589 35.188 1.00 90.06 193 ARG A C 1
ATOM 1526 O O . ARG A 1 193 ? -41.518 10.052 34.121 1.00 90.06 193 ARG A O 1
ATOM 1533 N N . GLY A 1 194 ? -41.097 9.337 36.207 1.00 86.19 194 GLY A N 1
ATOM 1534 C CA . GLY A 1 194 ? -39.647 9.512 36.207 1.00 86.19 194 GLY A CA 1
ATOM 1535 C C . GLY A 1 194 ? -38.901 8.216 36.526 1.00 86.19 194 GLY A C 1
ATOM 1536 O O . GLY A 1 194 ? -39.500 7.204 36.883 1.00 86.19 194 GLY A O 1
ATOM 1537 N N . VAL A 1 195 ? -37.575 8.241 36.395 1.00 89.25 195 VAL A N 1
ATOM 1538 C CA . VAL A 1 195 ? -36.699 7.100 36.705 1.00 89.25 195 VAL A CA 1
ATOM 1539 C C . VAL A 1 195 ? -35.886 7.413 37.958 1.00 89.25 195 VAL A C 1
ATOM 1541 O O . VAL A 1 195 ? -35.272 8.475 38.048 1.00 89.25 195 VAL A O 1
ATOM 1544 N N . LYS A 1 196 ? -35.865 6.489 38.922 1.00 86.38 196 LYS A N 1
ATOM 1545 C CA . LYS A 1 196 ? -35.100 6.600 40.170 1.00 86.38 196 LYS A CA 1
ATOM 1546 C C . LYS A 1 196 ? -34.089 5.466 40.290 1.00 86.38 196 LYS A C 1
ATOM 1548 O O . LYS A 1 196 ? -34.363 4.333 39.897 1.00 86.38 196 LYS A O 1
ATOM 1553 N N . THR A 1 197 ? -32.928 5.772 40.861 1.00 89.06 197 THR A N 1
ATOM 1554 C CA . THR A 1 197 ? -31.892 4.786 41.163 1.00 89.06 197 THR A CA 1
ATOM 1555 C C . THR A 1 197 ? -32.199 4.055 42.477 1.00 89.06 197 THR A C 1
ATOM 1557 O O . THR A 1 197 ? -32.585 4.669 43.470 1.00 89.06 197 THR A O 1
ATOM 1560 N N . THR A 1 198 ? -32.028 2.733 42.509 1.00 84.69 198 THR A N 1
ATOM 1561 C CA . THR A 1 198 ? -32.155 1.893 43.717 1.00 84.69 198 THR A CA 1
ATOM 1562 C C . THR A 1 198 ? -30.803 1.439 44.273 1.00 84.69 198 THR A C 1
ATOM 1564 O O . THR A 1 198 ? -30.753 0.750 45.288 1.00 84.69 198 THR A O 1
ATOM 1567 N N . ARG A 1 199 ? -29.692 1.847 43.644 1.00 82.81 199 ARG A N 1
ATOM 1568 C CA . ARG A 1 199 ? -28.313 1.635 44.114 1.00 82.81 199 ARG A CA 1
ATOM 1569 C C . ARG A 1 199 ? -27.414 2.819 43.747 1.00 82.81 199 ARG A C 1
ATOM 1571 O O . ARG A 1 199 ? -27.779 3.617 42.885 1.00 82.81 199 ARG A O 1
ATOM 1578 N N . LYS A 1 200 ? -26.249 2.917 44.396 1.00 75.44 200 LYS A N 1
ATOM 1579 C CA . LYS A 1 200 ? -25.200 3.889 44.042 1.00 75.44 200 LYS A CA 1
ATOM 1580 C C . LYS A 1 200 ? -24.529 3.486 42.720 1.00 75.44 200 LYS A C 1
ATOM 1582 O O . LYS A 1 200 ? -24.379 2.289 42.468 1.00 75.44 200 LYS A O 1
ATOM 1587 N N . PHE A 1 201 ? -24.167 4.480 41.914 1.00 65.25 201 PHE A N 1
ATOM 1588 C CA . PHE A 1 201 ? -23.478 4.348 40.629 1.00 65.25 201 PHE A CA 1
ATOM 1589 C C . PHE A 1 201 ? -22.127 5.049 40.693 1.00 65.25 201 PHE A C 1
ATOM 1591 O O . PHE A 1 201 ? -22.046 6.053 41.440 1.00 65.25 201 PHE A O 1
#

Organism: NCBI:txid1676925